Protein AF-A0A8S3UV30-F1 (afdb_monomer_lite)

InterPro domains:
  IPR005162 Retrotransposon-derived protein PEG10, N-terminal capsid-like domain [PF03732] (47-140)

Radius of gyration: 31.46 Å; chains: 1; bounding box: 68×62×102 Å

Sequence (295 aa):
MESLATCSKFHGYPQDNGNTFLTEFESFSTLHGLSEFNLTDKRMLAAFHLHLKGPALTWYNSLSDESKSDWKSVRILFKEKYVNFCGHGANALMHSEIFQNLSLSSGQSVEDFYCLIYEKGKLLAKPEHEMLSKFISGLPEQMSFFVRAGMPQDMQNALASAKMAEAYGYRKHDESVNAAGLFKNKFHDNRRTAAGQNTEVRDLQQQIQELSELVKTQKELKSDKSSPEAPTAASSEISEMKDQIQTLTSLLSSMNVQNKPQATNYRQNTPYRNYNYSANDRQVNNDRNNFPDCV

Structure (mmCIF, N/CA/C/O backbone):
data_AF-A0A8S3UV30-F1
#
_entry.id   AF-A0A8S3UV30-F1
#
loop_
_atom_site.group_PDB
_atom_site.id
_atom_site.type_symbol
_atom_site.label_atom_id
_atom_site.label_alt_id
_atom_site.label_comp_id
_atom_site.label_asym_id
_atom_site.label_entity_id
_atom_site.label_seq_id
_atom_site.pdbx_PDB_ins_code
_atom_site.Cartn_x
_atom_site.Cartn_y
_atom_site.Cartn_z
_atom_site.occupancy
_atom_site.B_iso_or_equiv
_atom_site.auth_seq_id
_atom_site.auth_comp_id
_atom_site.auth_asym_id
_atom_site.auth_atom_id
_atom_site.pdbx_PDB_model_num
ATOM 1 N N . MET A 1 1 ? 22.258 -30.256 -1.220 1.00 44.78 1 MET A N 1
ATOM 2 C CA . MET A 1 1 ? 21.399 -29.619 -2.237 1.00 44.78 1 MET A CA 1
ATOM 3 C C . MET A 1 1 ? 21.217 -28.184 -1.804 1.00 44.78 1 MET A C 1
ATOM 5 O O . MET A 1 1 ? 20.508 -27.944 -0.836 1.00 44.78 1 MET A O 1
ATOM 9 N N . GLU A 1 2 ? 21.942 -27.261 -2.422 1.00 50.72 2 GLU A N 1
ATOM 10 C CA . GLU A 1 2 ? 21.746 -25.836 -2.170 1.00 50.72 2 GLU A CA 1
ATOM 11 C C . GLU A 1 2 ? 20.416 -25.426 -2.805 1.00 50.72 2 GLU A C 1
ATOM 13 O O . GLU A 1 2 ? 20.170 -25.685 -3.983 1.00 50.72 2 GLU A O 1
ATOM 18 N N . SER A 1 3 ? 19.524 -24.857 -1.998 1.00 59.38 3 SER A N 1
ATOM 19 C CA . SER A 1 3 ? 18.306 -24.220 -2.487 1.00 59.38 3 SER A CA 1
ATOM 20 C C . SER A 1 3 ? 18.719 -23.018 -3.332 1.00 59.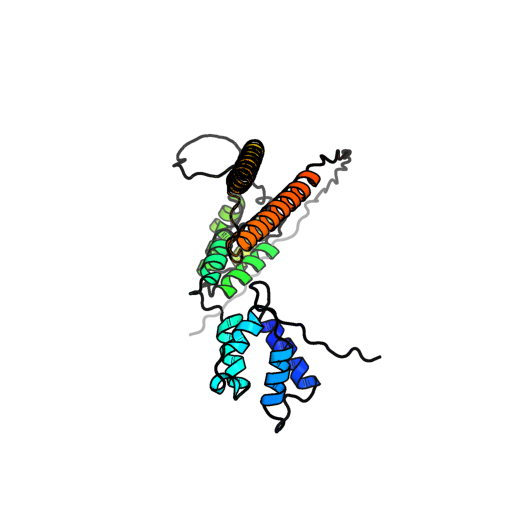38 3 SER A C 1
ATOM 22 O O . SER A 1 3 ? 19.083 -21.981 -2.781 1.00 59.38 3 SER A O 1
ATOM 24 N N . LEU A 1 4 ? 18.681 -23.156 -4.659 1.00 69.06 4 LEU A N 1
ATOM 25 C CA . LEU A 1 4 ? 18.851 -22.033 -5.579 1.00 69.06 4 LEU A CA 1
ATOM 26 C C . LEU A 1 4 ? 17.799 -20.973 -5.234 1.00 69.06 4 LEU A C 1
ATOM 28 O O . LEU A 1 4 ? 16.604 -21.261 -5.259 1.00 69.06 4 LEU A O 1
ATOM 32 N N . ALA A 1 5 ? 18.235 -19.767 -4.875 1.00 73.38 5 ALA A N 1
ATOM 33 C CA . ALA A 1 5 ? 17.317 -18.672 -4.598 1.00 73.38 5 ALA A CA 1
ATOM 34 C C . ALA A 1 5 ? 16.543 -18.332 -5.881 1.00 73.38 5 ALA A C 1
ATOM 36 O O . ALA A 1 5 ? 17.123 -17.904 -6.877 1.00 73.38 5 ALA A O 1
ATOM 37 N N . THR A 1 6 ? 15.231 -18.554 -5.881 1.00 85.06 6 THR A N 1
ATOM 38 C CA . THR A 1 6 ? 14.365 -18.258 -7.027 1.00 85.06 6 THR A CA 1
ATOM 39 C C . THR A 1 6 ? 13.687 -16.907 -6.843 1.00 85.06 6 THR A C 1
ATOM 41 O O . THR A 1 6 ? 13.053 -16.683 -5.814 1.00 85.06 6 THR A O 1
ATOM 44 N N . CYS A 1 7 ? 13.759 -16.033 -7.848 1.00 89.62 7 CYS A N 1
ATOM 45 C CA . CYS A 1 7 ? 12.965 -14.805 -7.886 1.00 89.62 7 CYS A CA 1
ATOM 46 C C . CYS A 1 7 ? 11.523 -15.115 -8.326 1.00 89.62 7 CYS A C 1
ATOM 48 O O . CYS A 1 7 ? 11.294 -15.869 -9.281 1.00 89.62 7 CYS A O 1
ATOM 50 N N . SER A 1 8 ? 10.548 -14.544 -7.619 1.00 93.44 8 SER A N 1
ATOM 51 C CA . SER A 1 8 ? 9.129 -14.687 -7.938 1.00 93.44 8 SER A CA 1
ATOM 52 C C . SER A 1 8 ? 8.787 -14.044 -9.295 1.00 93.44 8 SER A C 1
ATOM 54 O O . SER A 1 8 ? 9.480 -13.154 -9.787 1.00 93.44 8 SER A O 1
ATOM 56 N N . LYS A 1 9 ? 7.733 -14.535 -9.964 1.00 96.81 9 LYS A N 1
ATOM 57 C CA . LYS A 1 9 ? 7.245 -13.922 -11.213 1.00 96.81 9 LYS A CA 1
ATOM 58 C C . LYS A 1 9 ? 6.312 -12.760 -10.885 1.00 96.81 9 LYS A C 1
ATOM 60 O O . LYS A 1 9 ? 5.416 -12.920 -10.061 1.00 96.81 9 LYS A O 1
ATOM 65 N N . PHE A 1 10 ? 6.470 -11.642 -11.588 1.00 97.50 10 PHE A N 1
ATOM 66 C CA . PHE A 1 10 ? 5.633 -10.454 -11.429 1.00 97.50 10 PHE A CA 1
ATOM 67 C C . PHE A 1 10 ? 4.592 -10.368 -12.545 1.00 97.50 10 PHE A C 1
ATOM 69 O O . PHE A 1 10 ? 4.949 -10.366 -13.726 1.00 97.50 10 PHE A O 1
ATOM 76 N N . HIS A 1 11 ? 3.308 -10.301 -12.194 1.00 96.88 11 HIS A N 1
ATOM 77 C CA . HIS A 1 11 ? 2.217 -10.285 -13.171 1.00 96.88 11 HIS A CA 1
ATOM 78 C C . HIS A 1 11 ? 1.765 -8.860 -13.503 1.00 96.88 11 HIS A C 1
ATOM 80 O O . HIS A 1 11 ? 1.254 -8.617 -14.594 1.00 96.88 11 HIS A O 1
ATOM 86 N N . GLY A 1 12 ? 1.969 -7.907 -12.592 1.00 91.94 12 GLY A N 1
ATOM 87 C CA . GLY A 1 12 ? 1.496 -6.530 -12.732 1.00 91.94 12 GLY A CA 1
ATOM 88 C C . GLY A 1 12 ? 0.037 -6.352 -12.327 1.00 91.94 12 GLY A C 1
ATOM 89 O O . GLY A 1 12 ? -0.613 -5.420 -12.801 1.00 91.94 12 GLY A O 1
ATOM 90 N N . TYR A 1 13 ? -0.494 -7.246 -11.488 1.00 88.62 13 TYR A N 1
ATOM 91 C CA . TYR A 1 13 ? -1.825 -7.081 -10.908 1.00 88.62 13 TYR A CA 1
ATOM 92 C C . TYR A 1 13 ? -1.796 -6.163 -9.674 1.00 88.62 13 TYR A C 1
ATOM 94 O O . TYR A 1 13 ? -0.743 -6.014 -9.059 1.00 88.62 13 TYR A O 1
ATOM 102 N N . PRO A 1 14 ? -2.937 -5.574 -9.259 1.00 78.88 14 PRO A N 1
ATOM 103 C CA . PRO A 1 14 ? -2.989 -4.667 -8.105 1.00 78.88 14 PRO A CA 1
ATOM 104 C C . PRO A 1 14 ? -2.525 -5.277 -6.775 1.00 78.88 14 PRO A C 1
ATOM 106 O O . PRO A 1 14 ? -2.079 -4.550 -5.893 1.00 78.88 14 PRO A O 1
ATOM 109 N N . GLN A 1 15 ? -2.644 -6.596 -6.613 1.00 79.88 15 GLN A N 1
ATOM 110 C CA . GLN A 1 15 ? -2.151 -7.310 -5.435 1.00 79.88 15 GLN A CA 1
ATOM 111 C C . GLN A 1 15 ? -0.635 -7.557 -5.450 1.00 79.88 15 GLN A C 1
ATOM 113 O O . GLN A 1 15 ? -0.075 -7.903 -4.410 1.00 79.88 15 GLN A O 1
ATOM 118 N N . ASP A 1 16 ? 0.031 -7.406 -6.598 1.00 88.56 16 ASP A N 1
ATOM 119 C CA . ASP A 1 16 ? 1.473 -7.608 -6.690 1.00 88.56 16 ASP A CA 1
ATOM 120 C C . ASP A 1 16 ? 2.200 -6.396 -6.092 1.00 88.56 16 ASP A C 1
ATOM 122 O O . ASP A 1 16 ? 1.965 -5.249 -6.474 1.00 88.56 16 ASP A O 1
ATOM 126 N N . ASN A 1 17 ? 3.140 -6.638 -5.178 1.00 87.12 17 ASN A N 1
ATOM 127 C CA . ASN A 1 17 ? 3.953 -5.570 -4.607 1.00 87.12 17 ASN A CA 1
ATOM 128 C C . ASN A 1 17 ? 5.195 -5.321 -5.476 1.00 87.12 17 ASN A C 1
ATOM 130 O O . ASN A 1 17 ? 6.187 -6.049 -5.394 1.00 87.12 17 ASN A O 1
ATOM 134 N N . GLY A 1 18 ? 5.148 -4.267 -6.297 1.00 91.81 18 GLY A N 1
ATOM 135 C CA . GLY A 1 18 ? 6.253 -3.893 -7.183 1.00 91.81 18 GLY A CA 1
ATOM 136 C C . GLY A 1 18 ? 7.566 -3.590 -6.450 1.00 91.81 18 GLY A C 1
ATOM 137 O O . GLY A 1 18 ? 8.630 -3.895 -6.984 1.00 91.81 18 GLY A O 1
ATOM 138 N N . ASN A 1 19 ? 7.517 -3.046 -5.224 1.00 91.19 19 ASN A N 1
ATOM 139 C CA . ASN A 1 19 ? 8.724 -2.811 -4.419 1.00 91.19 19 ASN A CA 1
ATOM 140 C C . ASN A 1 19 ? 9.357 -4.130 -3.984 1.00 91.19 19 ASN A C 1
ATOM 142 O O . ASN A 1 19 ? 10.548 -4.330 -4.202 1.00 91.19 19 ASN A O 1
ATOM 146 N N . THR A 1 20 ? 8.556 -5.032 -3.409 1.00 91.12 20 THR A N 1
ATOM 147 C CA . THR A 1 20 ? 9.030 -6.346 -2.958 1.00 91.12 20 THR A CA 1
ATOM 148 C C . THR A 1 20 ? 9.647 -7.124 -4.112 1.00 91.12 20 THR A C 1
ATOM 150 O O . THR A 1 20 ? 10.781 -7.580 -3.997 1.00 91.12 20 THR A O 1
ATOM 153 N N . PHE A 1 21 ? 8.956 -7.190 -5.255 1.00 95.88 21 PHE A N 1
ATOM 154 C CA . PHE A 1 21 ? 9.483 -7.845 -6.449 1.00 95.88 21 PHE A CA 1
ATOM 155 C C . PHE A 1 21 ? 10.809 -7.232 -6.909 1.00 95.88 21 PHE A C 1
ATOM 157 O O . PHE A 1 21 ? 11.757 -7.964 -7.182 1.00 95.88 21 PHE A O 1
ATOM 164 N N . LEU A 1 22 ? 10.906 -5.901 -6.977 1.00 95.19 22 LEU A N 1
ATOM 165 C CA . LEU A 1 22 ? 12.131 -5.246 -7.427 1.00 95.19 22 LEU A CA 1
ATOM 166 C C . LEU A 1 22 ? 13.305 -5.532 -6.477 1.00 95.19 22 LEU A C 1
ATOM 168 O O . LEU A 1 22 ? 14.407 -5.803 -6.945 1.00 95.19 22 LEU A O 1
ATOM 172 N N . THR A 1 23 ? 13.074 -5.533 -5.161 1.00 93.69 23 THR A N 1
ATOM 173 C CA . THR A 1 23 ? 14.090 -5.887 -4.157 1.00 93.69 23 THR A CA 1
ATOM 174 C C . THR A 1 23 ? 14.526 -7.352 -4.260 1.00 93.69 23 THR A C 1
ATOM 176 O O . THR A 1 23 ? 15.726 -7.641 -4.219 1.00 93.69 23 THR A O 1
ATOM 179 N N . GLU A 1 24 ? 13.580 -8.280 -4.428 1.00 94.44 24 GLU A N 1
ATOM 180 C CA . GLU A 1 24 ? 13.874 -9.701 -4.658 1.00 94.44 24 GLU A CA 1
ATOM 181 C C . GLU A 1 24 ? 14.677 -9.900 -5.946 1.00 94.44 24 GLU A C 1
ATOM 183 O O . GLU A 1 24 ? 15.676 -10.619 -5.954 1.00 94.44 24 GLU A O 1
ATOM 188 N N . PHE A 1 25 ? 14.278 -9.228 -7.027 1.00 95.31 25 PHE A N 1
ATOM 189 C CA . PHE A 1 25 ? 14.949 -9.297 -8.320 1.00 95.31 25 PHE A CA 1
ATOM 190 C C . PHE A 1 25 ? 16.364 -8.705 -8.282 1.00 95.31 25 PHE A C 1
ATOM 192 O O . PHE A 1 25 ? 17.283 -9.272 -8.874 1.00 95.31 25 PHE A O 1
ATOM 199 N N . GLU A 1 26 ? 16.576 -7.592 -7.578 1.00 92.69 26 GLU A N 1
ATOM 200 C CA . GLU A 1 26 ? 17.901 -6.982 -7.396 1.00 92.69 26 GLU A CA 1
ATOM 201 C C . GLU A 1 26 ? 18.829 -7.894 -6.576 1.00 92.69 26 GLU A C 1
ATOM 203 O O . GLU A 1 26 ? 20.005 -8.060 -6.913 1.00 92.69 26 GLU A O 1
ATOM 208 N N . SER A 1 27 ? 18.286 -8.559 -5.554 1.00 91.81 27 SER A N 1
ATOM 209 C CA . SER A 1 27 ? 19.019 -9.545 -4.751 1.00 91.81 27 SER A CA 1
ATOM 210 C C . SER A 1 27 ? 19.371 -10.791 -5.572 1.00 91.81 27 SER A C 1
ATOM 212 O O . SER A 1 27 ? 20.520 -11.232 -5.564 1.00 91.81 27 SER A O 1
ATOM 214 N N . PHE A 1 28 ? 18.418 -11.306 -6.355 1.00 92.69 28 PHE A N 1
ATOM 215 C CA . PHE A 1 28 ? 18.635 -12.384 -7.323 1.00 92.69 28 PHE A CA 1
ATOM 216 C C . PHE A 1 28 ? 19.719 -12.012 -8.342 1.00 92.69 28 PHE A C 1
ATOM 218 O O . PHE A 1 28 ? 20.646 -12.781 -8.585 1.00 92.69 28 PHE A O 1
ATOM 225 N N . SER A 1 29 ? 19.647 -10.802 -8.896 1.00 90.69 29 SER A N 1
ATOM 226 C CA . SER A 1 29 ? 20.619 -10.302 -9.869 1.00 90.69 29 SER A CA 1
ATOM 227 C C . SER A 1 29 ? 22.022 -10.212 -9.276 1.00 90.69 29 SER A C 1
ATOM 229 O O . SER A 1 29 ? 22.988 -10.569 -9.942 1.00 90.69 29 SER A O 1
ATOM 231 N N . THR A 1 30 ? 22.131 -9.797 -8.014 1.00 89.69 30 THR A N 1
ATOM 232 C CA . THR A 1 30 ? 23.410 -9.739 -7.294 1.00 89.69 30 THR A CA 1
ATOM 233 C C . THR A 1 30 ? 23.977 -11.132 -7.044 1.00 89.69 30 THR A C 1
ATOM 235 O O . THR A 1 30 ? 25.144 -11.375 -7.334 1.00 89.69 30 THR A O 1
ATOM 238 N N . LEU A 1 31 ? 23.149 -12.076 -6.589 1.00 88.69 31 LEU A N 1
ATOM 239 C CA . LEU A 1 31 ? 23.569 -13.458 -6.341 1.00 88.69 31 LEU A CA 1
ATOM 240 C C . LEU A 1 31 ? 24.091 -14.152 -7.609 1.00 88.69 31 LEU A C 1
ATOM 242 O O . LEU A 1 31 ? 25.033 -14.935 -7.548 1.00 88.69 31 LEU A O 1
ATOM 246 N N . HIS A 1 32 ? 23.485 -13.856 -8.759 1.00 87.81 32 HIS A N 1
ATOM 247 C CA . HIS A 1 32 ? 23.865 -14.429 -10.049 1.00 87.81 32 HIS A CA 1
ATOM 248 C C . HIS A 1 32 ? 24.936 -13.620 -10.803 1.00 87.81 32 HIS A C 1
ATOM 250 O O . HIS A 1 32 ? 25.195 -13.911 -11.973 1.00 87.81 32 HIS A O 1
ATOM 256 N N . GLY A 1 33 ? 25.545 -12.608 -10.173 1.00 85.88 33 GLY A N 1
ATOM 257 C CA . GLY A 1 33 ? 26.593 -11.786 -10.790 1.00 85.88 33 GLY A CA 1
ATOM 258 C C . GLY A 1 33 ? 26.109 -10.963 -11.990 1.00 85.88 33 GLY A C 1
ATOM 259 O O . GLY A 1 33 ? 26.898 -10.596 -12.856 1.00 85.88 33 GLY A O 1
ATOM 260 N N . LEU A 1 34 ? 24.804 -10.682 -12.076 1.00 83.38 34 LEU A N 1
ATOM 261 C CA . LEU A 1 34 ? 24.223 -9.841 -13.128 1.00 83.38 34 LEU A CA 1
ATOM 262 C C . LEU A 1 34 ? 24.469 -8.346 -12.877 1.00 83.38 34 LEU A C 1
ATOM 264 O O . LEU A 1 34 ? 24.316 -7.555 -13.801 1.00 83.38 34 LEU A O 1
ATOM 268 N N . SER A 1 35 ? 24.816 -7.958 -11.645 1.00 70.88 35 SER A N 1
ATOM 269 C CA . SER A 1 35 ? 25.068 -6.567 -11.244 1.00 70.88 35 SER A CA 1
ATOM 270 C C . SER A 1 35 ? 26.551 -6.167 -11.247 1.00 70.88 35 SER A C 1
ATOM 272 O O . SER A 1 35 ? 26.868 -5.021 -10.925 1.00 70.88 35 SER A O 1
ATOM 274 N N . GLU A 1 36 ? 27.470 -7.075 -11.598 1.00 68.19 36 GLU A N 1
ATOM 275 C CA . GLU A 1 36 ? 28.908 -6.792 -11.557 1.00 68.19 36 GLU A CA 1
ATOM 276 C C . GLU A 1 36 ? 29.373 -5.862 -12.692 1.00 68.19 36 GLU A C 1
ATOM 278 O O . GLU A 1 36 ? 28.951 -5.962 -13.850 1.00 68.19 36 GLU A O 1
ATOM 283 N N . PHE A 1 37 ? 30.295 -4.958 -12.332 1.00 55.81 37 PHE A N 1
ATOM 284 C CA . PHE A 1 37 ? 30.965 -3.991 -13.204 1.00 55.81 37 PHE A CA 1
ATOM 285 C C . PHE A 1 37 ? 31.465 -4.665 -14.496 1.00 55.81 37 PHE A C 1
ATOM 287 O O . PHE A 1 37 ? 32.452 -5.395 -14.469 1.00 55.81 37 PHE A O 1
ATOM 294 N N . ASN A 1 38 ? 30.803 -4.354 -15.619 1.00 52.34 38 ASN A N 1
ATOM 295 C CA . ASN A 1 38 ? 31.073 -4.747 -17.019 1.00 52.34 38 ASN A CA 1
ATOM 296 C C . ASN A 1 38 ? 30.159 -5.808 -17.657 1.00 52.34 38 ASN A C 1
ATOM 298 O O . ASN A 1 38 ? 30.226 -5.970 -18.880 1.00 52.34 38 ASN A O 1
ATOM 302 N N . LEU A 1 39 ? 29.255 -6.477 -16.932 1.00 54.56 39 LEU A N 1
ATOM 303 C CA . LEU A 1 39 ? 28.338 -7.451 -17.549 1.00 54.56 39 LEU A CA 1
ATOM 304 C C . LEU A 1 39 ? 26.973 -6.849 -17.924 1.00 54.56 39 LEU A C 1
ATOM 306 O O . LEU A 1 39 ? 25.950 -7.114 -17.314 1.00 54.56 39 LEU A O 1
ATOM 310 N N . THR A 1 40 ? 27.014 -6.071 -19.008 1.00 67.12 40 THR A N 1
ATOM 311 C CA . THR A 1 40 ? 25.941 -5.719 -19.962 1.00 67.12 40 THR A CA 1
ATOM 312 C C . THR A 1 40 ? 24.510 -5.666 -19.404 1.00 67.12 40 THR A C 1
ATOM 314 O O . THR A 1 40 ? 23.865 -6.706 -19.255 1.00 67.12 40 THR A O 1
ATOM 317 N N . ASP A 1 41 ? 23.944 -4.457 -19.299 1.00 79.88 41 ASP A N 1
ATOM 318 C CA . ASP A 1 41 ? 22.524 -4.192 -18.983 1.00 79.88 41 ASP A CA 1
ATOM 319 C C . ASP A 1 41 ? 21.552 -5.128 -19.717 1.00 79.88 41 ASP A C 1
ATOM 321 O O . ASP A 1 41 ? 20.528 -5.533 -19.177 1.00 79.88 41 ASP A O 1
ATOM 325 N N . LYS A 1 42 ? 21.917 -5.570 -20.925 1.00 87.38 42 LYS A N 1
ATOM 326 C CA . LYS A 1 42 ? 21.192 -6.568 -21.721 1.00 87.38 42 LYS A CA 1
ATOM 327 C C . LYS A 1 42 ? 20.887 -7.874 -20.976 1.00 87.38 42 LYS A C 1
ATOM 329 O O . LYS A 1 42 ? 19.794 -8.407 -21.149 1.00 87.38 42 LYS A O 1
ATOM 334 N N . ARG A 1 43 ? 21.808 -8.414 -20.166 1.00 90.19 43 ARG A N 1
ATOM 335 C CA . ARG A 1 43 ? 21.564 -9.647 -19.388 1.00 90.19 43 ARG A CA 1
ATOM 336 C C . ARG A 1 43 ? 20.568 -9.397 -18.266 1.00 90.19 43 ARG A C 1
ATOM 338 O O . ARG A 1 43 ? 19.671 -10.212 -18.071 1.00 90.19 43 ARG A O 1
ATOM 345 N N . MET A 1 44 ? 20.697 -8.264 -17.579 1.00 91.44 44 MET A N 1
ATOM 346 C CA . MET A 1 44 ? 19.766 -7.862 -16.529 1.00 91.44 44 MET A CA 1
ATOM 347 C C . MET A 1 44 ? 18.367 -7.608 -17.098 1.00 91.44 44 MET A C 1
ATOM 349 O O . MET A 1 44 ? 17.388 -8.114 -16.562 1.00 91.44 44 MET A O 1
ATOM 353 N N . LEU A 1 45 ? 18.276 -6.925 -18.238 1.00 93.75 45 LEU A N 1
ATOM 354 C CA . LEU A 1 45 ? 17.034 -6.692 -18.975 1.00 93.75 45 LEU A CA 1
ATOM 355 C C . LEU A 1 45 ? 16.390 -7.996 -19.456 1.00 93.75 45 LEU A C 1
ATOM 357 O O . LEU A 1 45 ? 15.188 -8.179 -19.286 1.00 93.75 45 LEU A O 1
ATOM 361 N N . ALA A 1 46 ? 17.175 -8.928 -20.004 1.00 94.00 46 ALA A N 1
ATOM 362 C CA . ALA A 1 46 ? 16.675 -10.239 -20.412 1.00 94.00 46 ALA A CA 1
ATOM 363 C C . ALA A 1 46 ? 16.180 -11.055 -19.209 1.00 94.00 46 ALA A C 1
ATOM 365 O O . ALA A 1 46 ? 15.094 -11.631 -19.257 1.00 94.00 46 ALA A O 1
ATOM 366 N N . ALA A 1 47 ? 16.936 -11.069 -18.108 1.00 94.38 47 ALA A N 1
ATOM 367 C CA . ALA A 1 47 ? 16.519 -11.718 -16.871 1.00 94.38 47 ALA A CA 1
ATOM 368 C C . ALA A 1 47 ? 15.235 -11.085 -16.321 1.00 94.38 47 ALA A C 1
ATOM 370 O O . ALA A 1 47 ? 14.315 -11.810 -15.951 1.00 94.38 47 ALA A O 1
ATOM 371 N N . PHE A 1 48 ? 15.141 -9.756 -16.321 1.00 96.12 48 PHE A N 1
ATOM 372 C CA . PHE A 1 48 ? 13.954 -9.029 -15.888 1.00 96.12 48 PHE A CA 1
ATOM 373 C C . PHE A 1 48 ? 12.742 -9.405 -16.736 1.00 96.12 48 PHE A C 1
ATOM 375 O O . PHE A 1 48 ? 11.733 -9.842 -16.193 1.00 96.12 48 PHE A O 1
ATOM 382 N N . HIS A 1 49 ? 12.879 -9.353 -18.063 1.00 96.81 49 HIS A N 1
ATOM 383 C CA . HIS A 1 49 ? 11.849 -9.756 -19.017 1.00 96.81 49 HIS A CA 1
ATOM 384 C C . HIS A 1 49 ? 11.346 -11.185 -18.753 1.00 96.81 49 HIS A C 1
ATOM 386 O O . HIS A 1 49 ? 10.139 -11.408 -18.691 1.00 96.81 49 HIS A O 1
ATOM 392 N N . LEU A 1 50 ? 12.249 -12.139 -18.495 1.00 96.81 50 LEU A N 1
ATOM 393 C CA . LEU A 1 50 ? 11.884 -13.518 -18.155 1.00 96.81 50 LEU A CA 1
ATOM 394 C C . LEU A 1 50 ? 11.102 -13.637 -16.840 1.00 96.81 50 LEU A C 1
ATOM 396 O O . LEU A 1 50 ? 10.414 -14.641 -16.636 1.00 96.81 50 LEU A O 1
ATOM 400 N N . HIS A 1 51 ? 11.224 -12.676 -15.922 1.00 97.38 51 HIS A N 1
ATOM 401 C CA . HIS A 1 51 ? 10.508 -12.659 -14.643 1.00 97.38 51 HIS A CA 1
ATOM 402 C C . HIS A 1 51 ? 9.162 -11.933 -14.697 1.00 97.38 51 HIS A C 1
ATOM 404 O O . HIS A 1 51 ? 8.385 -12.046 -13.748 1.00 97.38 51 HIS A O 1
ATOM 410 N N . LEU A 1 52 ? 8.832 -11.287 -15.815 1.00 98.00 52 LEU A N 1
ATOM 411 C CA . LEU A 1 52 ? 7.519 -10.691 -16.032 1.00 98.00 52 LEU A CA 1
ATOM 412 C C . LEU A 1 52 ? 6.530 -11.704 -16.623 1.00 98.00 52 LEU A C 1
ATOM 414 O O . LEU A 1 52 ? 6.881 -12.572 -17.425 1.00 98.00 52 LEU A O 1
ATOM 418 N N . LYS A 1 53 ? 5.260 -11.566 -16.248 1.00 98.12 53 LYS A N 1
ATOM 419 C CA . LYS A 1 53 ? 4.114 -12.292 -16.808 1.00 98.12 53 LYS A CA 1
ATOM 420 C C . LYS A 1 53 ? 2.919 -11.351 -16.970 1.00 98.12 53 LYS A C 1
ATOM 422 O O . LYS A 1 53 ? 2.938 -10.226 -16.484 1.00 98.12 53 LYS A O 1
ATOM 427 N N . GLY A 1 54 ? 1.881 -11.814 -17.666 1.00 96.75 54 GLY A N 1
ATOM 428 C CA . GLY A 1 54 ? 0.579 -11.142 -17.711 1.00 96.75 54 GLY A CA 1
ATOM 429 C C . GLY A 1 54 ? 0.635 -9.672 -18.175 1.00 96.75 54 GLY A C 1
ATOM 430 O O . GLY A 1 54 ? 1.345 -9.358 -19.141 1.00 96.75 54 GLY A O 1
ATOM 431 N N . PRO A 1 55 ? -0.114 -8.766 -17.516 1.00 96.06 55 PRO A N 1
ATOM 432 C CA . PRO A 1 55 ? -0.090 -7.331 -17.805 1.00 96.06 55 PRO A CA 1
ATOM 433 C C . PRO A 1 55 ? 1.304 -6.692 -17.763 1.00 96.06 55 PRO A C 1
ATOM 435 O O . PRO A 1 55 ? 1.615 -5.872 -18.627 1.00 96.06 55 PRO A O 1
ATOM 438 N N . ALA A 1 56 ? 2.165 -7.087 -16.820 1.00 97.25 56 ALA A N 1
ATOM 439 C CA . ALA A 1 56 ? 3.519 -6.548 -16.707 1.00 97.25 56 ALA A CA 1
ATOM 440 C C . ALA A 1 56 ? 4.379 -6.890 -17.923 1.00 97.25 56 ALA A C 1
ATOM 442 O O . ALA A 1 56 ? 5.073 -6.024 -18.452 1.00 97.25 56 ALA A O 1
ATOM 443 N N . LEU A 1 57 ? 4.293 -8.128 -18.409 1.00 97.88 57 LEU A N 1
ATOM 444 C CA . LEU A 1 57 ? 4.989 -8.543 -19.626 1.00 97.88 57 LEU A CA 1
ATOM 445 C C . LEU A 1 57 ? 4.477 -7.777 -20.855 1.00 97.88 57 LEU A C 1
ATOM 447 O O . LEU A 1 57 ? 5.267 -7.303 -21.668 1.00 97.88 57 LEU A O 1
ATOM 451 N N . THR A 1 58 ? 3.157 -7.611 -20.959 1.00 97.75 58 THR A N 1
ATOM 452 C CA . THR A 1 58 ? 2.524 -6.852 -22.052 1.00 97.75 58 THR A CA 1
ATOM 453 C C . THR A 1 58 ? 2.989 -5.395 -22.052 1.00 97.75 58 THR A C 1
ATOM 455 O O . THR A 1 58 ? 3.388 -4.868 -23.089 1.00 97.75 58 THR A O 1
ATOM 458 N N . TRP A 1 59 ? 3.011 -4.763 -20.877 1.00 96.94 59 TRP A N 1
ATOM 459 C CA . TRP A 1 59 ? 3.544 -3.416 -20.692 1.00 96.94 59 TRP A CA 1
ATOM 460 C C . TRP A 1 59 ? 5.013 -3.325 -21.104 1.00 96.94 59 TRP A C 1
ATOM 462 O O . TRP A 1 59 ? 5.363 -2.446 -21.887 1.00 96.94 59 TRP A O 1
ATOM 472 N N . TYR A 1 60 ? 5.860 -4.240 -20.633 1.00 97.88 60 TYR A N 1
ATOM 473 C CA . TYR A 1 60 ? 7.279 -4.226 -20.978 1.00 97.88 60 TYR A CA 1
ATOM 474 C C . TYR A 1 60 ? 7.474 -4.332 -22.492 1.00 97.88 60 TYR A C 1
ATOM 476 O O . TYR A 1 60 ? 8.230 -3.560 -23.074 1.00 97.88 60 TYR A O 1
ATOM 484 N N . ASN A 1 61 ? 6.727 -5.216 -23.156 1.00 97.62 61 ASN A N 1
ATOM 485 C CA . ASN A 1 61 ? 6.784 -5.369 -24.607 1.00 97.62 61 ASN A CA 1
ATOM 486 C C . ASN A 1 61 ? 6.332 -4.112 -25.360 1.00 97.62 61 ASN A C 1
ATOM 488 O O . ASN A 1 61 ? 6.904 -3.827 -26.407 1.00 97.62 61 ASN A O 1
ATOM 492 N N . SER A 1 62 ? 5.400 -3.332 -24.802 1.00 97.38 62 SER A N 1
ATOM 493 C CA . SER A 1 62 ? 4.944 -2.060 -25.382 1.00 97.38 62 SER A CA 1
ATOM 494 C C . SER A 1 62 ? 5.942 -0.899 -25.268 1.00 97.38 62 SER A C 1
ATOM 496 O O . SER A 1 62 ? 5.757 0.116 -25.936 1.00 97.38 62 SER A O 1
ATOM 498 N N . LEU A 1 63 ? 6.989 -1.020 -24.440 1.00 96.50 63 LEU A N 1
ATOM 499 C CA . LEU A 1 63 ? 8.035 0.003 -24.344 1.00 96.50 63 LEU A CA 1
ATOM 500 C C . LEU A 1 63 ? 8.869 0.049 -25.633 1.00 96.50 63 LEU A C 1
ATOM 502 O O . LEU A 1 63 ? 9.142 -0.993 -26.235 1.00 96.50 63 LEU A O 1
ATOM 506 N N . SER A 1 64 ? 9.317 1.247 -26.013 1.00 96.25 64 SER A N 1
ATOM 507 C CA . SER A 1 64 ? 10.202 1.437 -27.165 1.00 96.25 64 SER A CA 1
ATOM 508 C C . SER A 1 64 ? 11.597 0.847 -26.916 1.00 96.25 64 SER A C 1
ATOM 510 O O . SER A 1 64 ? 12.014 0.677 -25.764 1.00 96.25 64 SER A O 1
ATOM 512 N N . ASP A 1 65 ? 12.338 0.543 -27.981 1.00 93.19 65 ASP A N 1
ATOM 513 C CA . ASP A 1 65 ? 13.677 -0.047 -27.861 1.00 93.19 65 ASP A CA 1
ATOM 514 C C . ASP A 1 65 ? 14.678 0.917 -27.210 1.00 93.19 65 ASP A C 1
ATOM 516 O O . ASP A 1 65 ? 15.550 0.487 -26.452 1.00 93.19 65 ASP A O 1
ATOM 520 N N . GLU A 1 66 ? 14.504 2.229 -27.400 1.00 92.44 66 GLU A N 1
ATOM 521 C CA . GLU A 1 66 ? 15.303 3.255 -26.720 1.00 92.44 66 GLU A CA 1
ATOM 522 C C . GLU A 1 66 ? 15.096 3.188 -25.204 1.00 92.44 66 GLU A C 1
ATOM 524 O O . GLU A 1 66 ? 16.053 3.279 -24.435 1.00 92.44 66 GLU A O 1
ATOM 529 N N . SER A 1 67 ? 13.855 2.946 -24.772 1.00 90.81 67 SER A N 1
ATOM 530 C CA . SER A 1 67 ? 13.491 2.821 -23.357 1.00 90.81 67 SER A CA 1
ATOM 531 C C . SER A 1 67 ? 14.029 1.532 -22.721 1.00 90.81 67 SER A C 1
ATOM 533 O O . SER A 1 67 ? 14.221 1.477 -21.506 1.00 90.81 67 SER A O 1
ATOM 535 N N . LYS A 1 68 ? 14.291 0.500 -23.535 1.00 93.62 68 LYS A N 1
ATOM 536 C CA . LYS A 1 68 ? 14.864 -0.797 -23.131 1.00 93.62 68 LYS A CA 1
ATOM 537 C C . LYS A 1 68 ? 16.383 -0.866 -23.305 1.00 93.62 68 LYS A C 1
ATOM 539 O O . LYS A 1 68 ? 16.951 -1.947 -23.190 1.00 93.62 68 LYS A O 1
ATOM 544 N N . SER A 1 69 ? 17.049 0.245 -23.610 1.00 89.69 69 SER A N 1
ATOM 545 C CA . SER A 1 69 ? 18.496 0.248 -23.861 1.00 89.69 69 SER A CA 1
ATOM 546 C C . SER A 1 69 ? 19.334 0.038 -22.595 1.00 89.69 69 SER A C 1
ATOM 548 O O . SER A 1 69 ? 20.419 -0.539 -22.667 1.00 89.69 69 SER A O 1
ATOM 550 N N . ASP A 1 70 ? 18.809 0.458 -21.444 1.00 90.88 70 ASP A N 1
ATOM 551 C CA . ASP A 1 70 ? 19.507 0.497 -20.163 1.00 90.88 70 ASP A CA 1
ATOM 552 C C . ASP A 1 70 ? 18.580 0.050 -19.019 1.00 90.88 70 ASP A C 1
ATOM 554 O O . ASP A 1 70 ? 17.386 0.378 -18.972 1.00 90.88 70 ASP A O 1
ATOM 558 N N . TRP A 1 71 ? 19.140 -0.704 -18.072 1.00 92.62 71 TRP A N 1
ATOM 559 C CA . TRP A 1 71 ? 18.404 -1.200 -16.915 1.00 92.62 71 TRP A CA 1
ATOM 560 C C . TRP A 1 71 ? 17.897 -0.063 -16.028 1.00 92.62 71 TRP A C 1
ATOM 562 O O . TRP A 1 71 ? 16.764 -0.119 -15.540 1.00 92.62 71 TRP A O 1
ATOM 572 N N . LYS A 1 72 ? 18.696 0.989 -15.822 1.00 92.12 72 LYS A N 1
ATOM 573 C CA . LYS A 1 72 ? 18.300 2.111 -14.963 1.00 92.12 72 LYS A CA 1
ATOM 574 C C . LYS A 1 72 ? 17.050 2.804 -15.514 1.00 92.12 72 LYS A C 1
ATOM 576 O O . LYS A 1 72 ? 16.154 3.128 -14.734 1.00 92.12 72 LYS A O 1
ATOM 581 N N . SER A 1 73 ? 16.955 2.954 -16.830 1.00 93.62 73 SER A N 1
ATOM 582 C CA . SER A 1 73 ? 15.782 3.502 -17.521 1.00 93.62 73 SER A CA 1
ATOM 583 C C . SER A 1 73 ? 14.537 2.624 -17.336 1.00 93.62 73 SER A C 1
ATOM 585 O O . SER A 1 73 ? 13.504 3.108 -16.867 1.00 93.62 73 SER A O 1
ATOM 587 N N . VAL A 1 74 ? 14.646 1.311 -17.577 1.00 95.31 74 VAL A N 1
ATOM 588 C CA . VAL A 1 74 ? 13.540 0.358 -17.347 1.00 95.31 74 VAL A CA 1
ATOM 589 C C . VAL A 1 74 ? 13.103 0.335 -15.885 1.00 95.31 74 VAL A C 1
ATOM 591 O O . VAL A 1 74 ? 11.907 0.304 -15.603 1.00 95.31 74 VAL A O 1
ATOM 594 N N . ARG A 1 75 ? 14.046 0.393 -14.942 1.00 94.94 75 ARG A N 1
ATOM 595 C CA . ARG A 1 75 ? 13.758 0.438 -13.504 1.00 94.94 75 ARG A CA 1
ATOM 596 C C . ARG A 1 75 ? 12.954 1.679 -13.125 1.00 94.94 75 ARG A C 1
ATOM 598 O O . ARG A 1 75 ? 12.041 1.572 -12.309 1.00 94.94 75 ARG A O 1
ATOM 605 N N . ILE A 1 76 ? 13.278 2.843 -13.692 1.00 93.38 76 ILE A N 1
ATOM 606 C CA . ILE A 1 76 ? 12.523 4.085 -13.464 1.00 93.38 76 ILE A CA 1
ATOM 607 C C . ILE A 1 76 ? 11.097 3.935 -13.993 1.00 93.38 76 ILE A C 1
ATOM 609 O O . ILE A 1 76 ? 10.158 4.163 -13.236 1.00 93.38 76 ILE A O 1
ATOM 613 N N . LEU A 1 77 ? 10.933 3.468 -15.233 1.00 94.38 77 LEU A N 1
ATOM 614 C CA . LEU A 1 77 ? 9.618 3.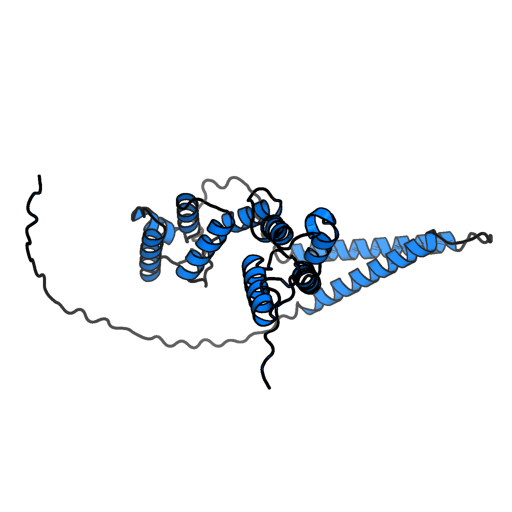258 -15.847 1.00 94.38 77 LEU A CA 1
ATOM 615 C C . LEU A 1 77 ? 8.789 2.209 -15.097 1.00 94.38 77 LEU A C 1
ATOM 617 O O . LEU A 1 77 ? 7.586 2.376 -14.909 1.00 94.38 77 LEU A O 1
ATOM 621 N N . PHE A 1 78 ? 9.427 1.134 -14.629 1.00 95.06 78 PHE A N 1
ATOM 622 C CA . PHE A 1 78 ? 8.776 0.122 -13.803 1.00 95.06 78 PHE A CA 1
ATOM 623 C C . PHE A 1 78 ? 8.292 0.723 -12.490 1.00 95.06 78 PHE A C 1
ATOM 625 O O . PHE A 1 78 ? 7.150 0.492 -12.093 1.00 95.06 78 PHE A O 1
ATOM 632 N N . LYS A 1 79 ? 9.140 1.523 -11.830 1.00 93.38 79 LYS A N 1
ATOM 633 C CA . LYS A 1 79 ? 8.745 2.209 -10.606 1.00 93.38 79 LYS A CA 1
ATOM 634 C C . LYS A 1 79 ? 7.590 3.158 -10.874 1.00 93.38 79 LYS A C 1
ATOM 636 O O . LYS A 1 79 ? 6.596 3.079 -10.176 1.00 93.38 79 LYS A O 1
ATOM 641 N N . GLU A 1 80 ? 7.667 3.989 -11.901 1.00 90.00 80 GLU A N 1
ATOM 642 C CA . GLU A 1 80 ? 6.579 4.891 -12.279 1.00 90.00 80 GLU A CA 1
ATOM 643 C C . GLU A 1 80 ? 5.261 4.147 -12.536 1.00 90.00 80 GLU A C 1
ATOM 645 O O . GLU A 1 80 ? 4.203 4.591 -12.099 1.00 90.00 80 GLU A O 1
ATOM 650 N N . LYS A 1 81 ? 5.321 2.982 -13.189 1.00 89.81 81 LYS A N 1
ATOM 651 C CA . LYS A 1 81 ? 4.129 2.215 -13.553 1.00 89.81 81 LYS A CA 1
ATOM 652 C C . LYS A 1 81 ? 3.530 1.398 -12.404 1.00 89.81 81 LYS A C 1
ATOM 654 O O . LYS A 1 81 ? 2.305 1.325 -12.308 1.00 89.81 81 LYS A O 1
ATOM 659 N N . TYR A 1 82 ? 4.364 0.745 -11.592 1.00 90.06 82 TYR A N 1
ATOM 660 C CA . TYR A 1 82 ? 3.939 -0.302 -10.646 1.00 90.06 82 TYR A CA 1
ATOM 661 C C . TYR A 1 82 ? 4.292 -0.032 -9.181 1.00 90.06 82 TYR A C 1
ATOM 663 O O . TYR A 1 82 ? 3.839 -0.769 -8.309 1.00 90.06 82 TYR A O 1
ATOM 671 N N . VAL A 1 8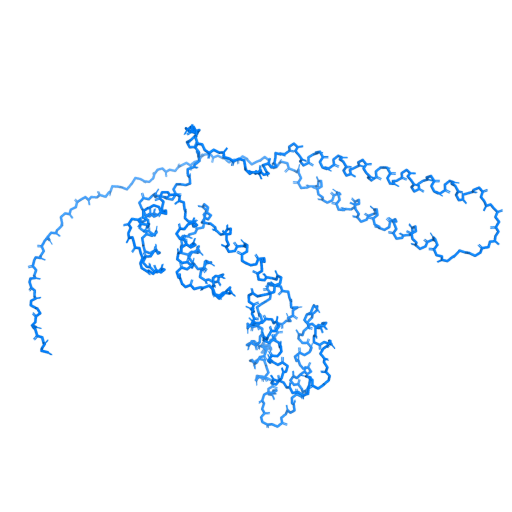3 ? 5.103 0.985 -8.887 1.00 86.38 83 VAL A N 1
ATOM 672 C CA . VAL A 1 83 ? 5.568 1.282 -7.519 1.00 86.38 83 VAL A CA 1
ATOM 673 C C . VAL A 1 83 ? 5.071 2.639 -7.051 1.00 86.38 83 VAL A C 1
ATOM 675 O O . VAL A 1 83 ? 4.457 2.758 -5.993 1.00 86.38 83 VAL A O 1
ATOM 678 N N . ASN A 1 84 ? 5.341 3.666 -7.848 1.00 79.88 84 ASN A N 1
ATOM 679 C CA . ASN A 1 84 ? 4.902 5.025 -7.646 1.00 79.88 84 ASN A CA 1
ATOM 680 C C . ASN A 1 84 ? 3.437 5.063 -8.030 1.00 79.88 84 ASN A C 1
ATOM 682 O O . ASN A 1 84 ? 3.049 5.411 -9.142 1.00 79.88 84 ASN A O 1
ATOM 686 N N . PHE A 1 85 ? 2.616 4.666 -7.074 1.00 65.31 85 PHE A N 1
ATOM 687 C CA . PHE A 1 85 ? 1.195 4.876 -7.125 1.00 65.31 85 PHE A CA 1
ATOM 688 C C . PHE A 1 85 ? 0.938 6.386 -7.036 1.00 65.31 85 PHE A C 1
ATOM 690 O O . PHE A 1 85 ? 0.627 6.934 -5.982 1.00 65.31 85 PHE A O 1
ATOM 697 N N . CYS A 1 86 ? 1.139 7.107 -8.139 1.00 55.84 86 CYS A N 1
ATOM 698 C CA . CYS A 1 86 ? 0.675 8.476 -8.243 1.00 55.84 86 CYS A CA 1
ATOM 699 C C . CYS A 1 86 ? -0.846 8.404 -8.123 1.00 55.84 86 CYS A C 1
ATOM 701 O O . CYS A 1 86 ? -1.500 7.787 -8.964 1.00 55.84 86 CYS A O 1
ATOM 703 N N . GLY A 1 87 ? -1.392 9.015 -7.067 1.00 54.94 87 GLY A N 1
ATOM 704 C CA . GLY A 1 87 ? -2.808 8.997 -6.675 1.00 54.94 87 GLY A CA 1
ATOM 705 C C . GLY A 1 87 ? -3.812 9.558 -7.698 1.00 54.94 87 GLY A C 1
ATOM 706 O O . GLY A 1 87 ? -4.905 9.957 -7.324 1.00 54.94 87 GLY A O 1
ATOM 707 N N . HIS A 1 88 ? -3.452 9.597 -8.978 1.00 56.41 88 HIS A N 1
ATOM 708 C CA . HIS A 1 88 ? -4.184 10.189 -10.090 1.00 56.41 88 HIS A CA 1
ATOM 709 C C . HIS A 1 88 ? -4.626 9.145 -11.138 1.00 56.41 88 HIS A C 1
ATOM 711 O O . HIS A 1 88 ? -5.177 9.510 -12.172 1.00 56.41 88 HIS A O 1
ATOM 717 N N . GLY A 1 89 ? -4.391 7.846 -10.904 1.00 64.31 89 GLY A N 1
ATOM 718 C CA . GLY A 1 89 ? -4.852 6.762 -11.784 1.00 64.31 89 GLY A CA 1
ATOM 719 C C . GLY A 1 89 ? -6.213 6.175 -11.388 1.00 64.31 89 GLY A C 1
ATOM 720 O O . GLY A 1 89 ? -6.668 6.344 -10.260 1.00 64.31 89 GLY A O 1
ATOM 721 N N . ALA A 1 90 ? -6.837 5.395 -12.279 1.00 63.91 90 ALA A N 1
ATOM 722 C CA . ALA A 1 90 ? -8.094 4.684 -11.993 1.00 63.91 90 ALA A CA 1
ATOM 723 C C . ALA A 1 90 ? -8.004 3.783 -10.742 1.00 63.91 90 ALA A C 1
ATOM 725 O O . ALA A 1 90 ? -8.935 3.730 -9.941 1.00 63.91 90 ALA A O 1
ATOM 726 N N . ASN A 1 91 ? -6.845 3.155 -10.510 1.00 68.44 91 ASN A N 1
ATOM 727 C CA . ASN A 1 91 ? -6.606 2.392 -9.285 1.00 68.44 91 ASN A CA 1
ATOM 728 C C . ASN A 1 91 ? -6.642 3.291 -8.041 1.00 68.44 91 ASN A C 1
ATOM 730 O O . ASN A 1 91 ? -7.103 2.858 -6.990 1.00 68.44 91 ASN A O 1
ATOM 734 N N . ALA A 1 92 ? -6.179 4.541 -8.128 1.00 76.31 92 ALA A N 1
ATOM 735 C CA . ALA A 1 92 ? -6.164 5.447 -6.985 1.00 76.31 92 ALA A CA 1
ATOM 736 C C . ALA A 1 92 ? -7.563 5.818 -6.515 1.00 76.31 92 ALA A C 1
ATOM 738 O O . ALA A 1 92 ? -7.785 5.906 -5.311 1.00 76.31 92 ALA A O 1
ATOM 739 N N . LEU A 1 93 ? -8.515 5.935 -7.441 1.00 81.94 93 LEU A N 1
ATOM 740 C CA . LEU A 1 93 ? -9.923 6.119 -7.102 1.00 81.94 93 LEU A CA 1
ATOM 741 C C . LEU A 1 93 ? -10.465 4.913 -6.331 1.00 81.94 93 LEU A C 1
ATOM 743 O O . LEU A 1 93 ? -11.027 5.095 -5.255 1.00 81.94 93 LEU A O 1
ATOM 747 N N . MET A 1 94 ? -10.206 3.693 -6.813 1.00 84.44 94 MET A N 1
ATOM 748 C CA . MET A 1 94 ? -10.622 2.465 -6.125 1.00 84.44 94 MET A CA 1
ATOM 749 C C . MET A 1 94 ? -10.003 2.360 -4.724 1.00 84.44 94 MET A C 1
ATOM 751 O O . MET A 1 94 ? -10.699 2.105 -3.746 1.00 84.44 94 MET A O 1
ATOM 755 N N . HIS A 1 95 ? -8.693 2.584 -4.598 1.00 85.62 95 HIS A N 1
ATOM 756 C CA . HIS A 1 95 ? -8.017 2.545 -3.302 1.00 85.62 95 HIS A CA 1
ATOM 757 C C . HIS A 1 95 ? -8.493 3.662 -2.368 1.00 85.62 95 HIS A C 1
ATOM 759 O O . HIS A 1 95 ? -8.630 3.423 -1.169 1.00 85.62 95 HIS A O 1
ATOM 765 N N . SER A 1 96 ? -8.781 4.851 -2.903 1.00 90.44 96 SER A N 1
ATOM 766 C CA . SER A 1 96 ? -9.365 5.958 -2.147 1.00 90.44 96 SER A CA 1
ATOM 767 C C . SER A 1 96 ? -10.747 5.584 -1.624 1.00 90.44 96 SER A C 1
ATOM 769 O O . SER A 1 96 ? -11.019 5.794 -0.448 1.00 90.44 96 SER A O 1
ATOM 771 N N . GLU A 1 97 ? -11.601 4.977 -2.445 1.00 91.56 97 GLU A N 1
ATOM 772 C CA . GLU A 1 97 ? -12.921 4.506 -2.023 1.00 91.56 97 GLU A CA 1
ATOM 773 C C . GLU A 1 97 ? -12.823 3.422 -0.944 1.00 91.56 97 GLU A C 1
ATOM 775 O O . GLU A 1 97 ? -13.479 3.523 0.093 1.00 91.56 97 GLU A O 1
ATOM 780 N N . ILE A 1 98 ? -11.933 2.438 -1.124 1.00 91.94 98 ILE A N 1
ATOM 781 C CA . ILE A 1 98 ? -11.652 1.423 -0.099 1.00 91.94 98 ILE A CA 1
ATOM 782 C C . ILE A 1 98 ? -11.241 2.102 1.206 1.00 91.94 98 ILE A C 1
ATOM 784 O O . ILE A 1 98 ? -11.809 1.787 2.247 1.00 91.94 98 ILE A O 1
ATOM 788 N N . PHE A 1 99 ? -10.305 3.055 1.154 1.00 95.69 99 PHE A N 1
ATOM 789 C CA . PHE A 1 99 ? -9.846 3.798 2.327 1.00 95.69 99 PHE A CA 1
ATOM 790 C C . PHE A 1 99 ? -10.983 4.568 3.007 1.00 95.69 99 PHE A C 1
ATOM 792 O O . PHE A 1 99 ? -11.098 4.519 4.230 1.00 95.69 99 PHE A O 1
ATOM 799 N N . GLN A 1 100 ? -11.860 5.225 2.242 1.00 96.00 100 GLN A N 1
ATOM 800 C CA . GLN A 1 100 ? -13.021 5.936 2.788 1.00 96.00 100 GLN A CA 1
ATOM 801 C C . GLN A 1 100 ? -14.041 4.997 3.437 1.00 96.00 100 GLN A C 1
ATOM 803 O O . GLN A 1 100 ? -14.683 5.389 4.410 1.00 96.00 100 GLN A O 1
ATOM 808 N N . ASN A 1 101 ? -14.135 3.751 2.980 1.00 96.50 101 ASN A N 1
ATOM 809 C CA . ASN A 1 101 ? -15.060 2.754 3.517 1.00 96.50 101 ASN A CA 1
ATOM 810 C C . ASN A 1 101 ? -14.467 1.903 4.655 1.00 96.50 101 ASN A C 1
ATOM 812 O O . ASN A 1 101 ? -15.171 1.069 5.226 1.00 96.50 101 ASN A O 1
ATOM 816 N N . LEU A 1 102 ? -13.200 2.117 5.035 1.00 97.12 102 LEU A N 1
ATOM 817 C CA . LEU A 1 102 ? -12.592 1.404 6.160 1.00 97.12 102 LEU A CA 1
ATOM 818 C C . LEU A 1 102 ? -13.314 1.722 7.475 1.00 97.12 102 LEU A C 1
ATOM 820 O O . LEU A 1 102 ? -13.519 2.886 7.832 1.00 97.12 102 LEU A O 1
ATOM 824 N N . SER A 1 103 ? -13.661 0.670 8.207 1.00 97.69 103 SER A N 1
ATOM 825 C CA . SER A 1 103 ? -14.206 0.715 9.563 1.00 97.69 103 SER A CA 1
ATOM 826 C C . SER A 1 103 ? -13.724 -0.505 10.348 1.00 97.69 103 SER A C 1
ATOM 828 O O . SER A 1 103 ? -13.393 -1.539 9.758 1.00 97.69 103 SER A O 1
ATOM 830 N N . LEU A 1 104 ? -13.640 -0.371 11.671 1.00 97.12 104 LEU A N 1
ATOM 831 C CA . LEU A 1 104 ? -13.221 -1.444 12.564 1.00 97.12 104 LEU A CA 1
ATOM 832 C C . LEU A 1 104 ? -14.251 -2.577 12.511 1.00 97.12 104 LEU A C 1
ATOM 834 O O . LEU A 1 104 ? -15.413 -2.394 12.878 1.00 97.12 104 LEU A O 1
ATOM 838 N N . SER A 1 105 ? -13.818 -3.756 12.068 1.00 95.12 105 SER A N 1
ATOM 839 C CA . SER A 1 105 ? -14.679 -4.942 12.028 1.00 95.12 105 SER A CA 1
ATOM 840 C C . SER A 1 105 ? -14.856 -5.556 13.421 1.00 95.12 105 SER A C 1
ATOM 842 O O . SER A 1 105 ? -13.938 -5.539 14.241 1.00 95.12 105 SER A O 1
ATOM 844 N N . SER A 1 106 ? -16.003 -6.193 13.676 1.00 91.69 106 SER A N 1
ATOM 845 C CA . SER A 1 106 ? -16.362 -6.718 15.005 1.00 91.69 106 SER A CA 1
ATOM 846 C C . SER A 1 106 ? -15.360 -7.712 15.599 1.00 91.69 106 SER A C 1
ATOM 848 O O . SER A 1 106 ? -15.203 -7.739 16.816 1.00 91.69 106 SER A O 1
ATOM 850 N N . GLY A 1 107 ? -14.628 -8.467 14.772 1.00 92.50 107 GLY A N 1
ATOM 851 C CA . GLY A 1 107 ? -13.564 -9.390 15.196 1.00 92.50 107 GLY A CA 1
ATOM 852 C C . GLY A 1 107 ? -12.125 -8.886 15.016 1.00 92.50 107 GLY A C 1
ATOM 853 O O . GLY A 1 107 ? -11.196 -9.580 15.412 1.00 92.50 107 GLY A O 1
ATOM 854 N N . GLN A 1 108 ? -11.913 -7.707 14.429 1.00 96.25 108 GLN A N 1
ATOM 855 C CA . GLN A 1 108 ? -10.579 -7.168 14.124 1.00 96.25 108 GLN A CA 1
ATOM 856 C C . GLN A 1 108 ? -10.000 -6.418 15.330 1.00 96.25 108 GLN A C 1
ATOM 858 O O . GLN A 1 108 ? -10.725 -5.651 15.953 1.00 96.25 108 GLN A O 1
ATOM 863 N N . SER A 1 109 ? -8.729 -6.604 15.692 1.00 97.38 109 SER A N 1
ATOM 864 C CA . SER A 1 109 ? -8.137 -5.818 16.788 1.00 97.38 109 SER A CA 1
ATOM 865 C C . SER A 1 109 ? -7.996 -4.334 16.417 1.00 97.38 109 SER A C 1
ATOM 867 O O . SER A 1 109 ? -7.934 -3.974 15.237 1.00 97.38 109 SER A O 1
ATOM 869 N N . VAL A 1 110 ? -7.946 -3.454 17.420 1.00 97.94 110 VAL A N 1
ATOM 870 C CA . VAL A 1 110 ? -7.742 -2.015 17.188 1.00 97.94 110 VAL A CA 1
ATOM 871 C C . VAL A 1 110 ? -6.376 -1.760 16.542 1.00 97.94 110 VAL A C 1
ATOM 873 O O . VAL A 1 110 ? -6.261 -0.904 15.665 1.00 97.94 110 VAL A O 1
ATOM 876 N N . GLU A 1 111 ? -5.359 -2.530 16.923 1.00 98.25 111 GLU A N 1
ATOM 877 C CA . GLU A 1 111 ? -4.016 -2.491 16.348 1.00 98.25 111 GLU A CA 1
ATOM 878 C C . GLU A 1 111 ? -4.001 -2.894 14.872 1.00 98.25 111 GLU A C 1
ATOM 880 O O . GLU A 1 111 ? -3.418 -2.182 14.056 1.00 98.25 111 GLU A O 1
ATOM 885 N N . ASP A 1 112 ? -4.685 -3.979 14.500 1.00 97.75 112 ASP A N 1
ATOM 886 C CA . ASP A 1 112 ? -4.755 -4.403 13.096 1.00 97.75 112 ASP A CA 1
ATOM 887 C C . ASP A 1 112 ? -5.457 -3.345 12.242 1.00 97.75 112 ASP A C 1
ATOM 889 O O . ASP A 1 112 ? -5.051 -3.064 11.112 1.00 97.75 112 ASP A O 1
ATOM 893 N N . PHE A 1 113 ? -6.516 -2.735 12.778 1.00 98.25 113 PHE A N 1
ATOM 894 C CA . PHE A 1 113 ? -7.212 -1.645 12.103 1.00 98.25 113 PHE A CA 1
ATOM 895 C C . PHE A 1 113 ? -6.329 -0.403 11.957 1.00 98.25 113 PHE A C 1
ATOM 897 O O . PHE A 1 113 ? -6.293 0.205 10.887 1.00 98.25 113 PHE A O 1
ATOM 904 N N . TYR A 1 114 ? -5.565 -0.056 12.992 1.00 98.38 114 TYR A N 1
ATOM 905 C CA . TYR A 1 114 ? -4.567 1.008 12.944 1.00 98.38 114 TYR A CA 1
ATOM 906 C C . TYR A 1 114 ? -3.525 0.765 11.842 1.00 98.38 114 TYR A C 1
ATOM 908 O O . TYR A 1 114 ? -3.294 1.648 11.012 1.00 98.38 114 TYR A O 1
ATOM 916 N N . CYS A 1 115 ? -2.936 -0.436 11.794 1.00 97.44 115 CYS A N 1
ATOM 917 C CA . CYS A 1 115 ? -1.968 -0.818 10.767 1.00 97.44 115 CYS A CA 1
ATOM 918 C C . CYS A 1 115 ? -2.580 -0.709 9.369 1.00 97.44 115 CYS A C 1
ATOM 920 O O . CYS A 1 115 ? -1.973 -0.112 8.481 1.00 97.44 115 CYS A O 1
ATOM 922 N N . LEU A 1 116 ? -3.815 -1.185 9.194 1.00 96.38 116 LEU A N 1
ATOM 923 C CA . LEU A 1 116 ? -4.530 -1.099 7.924 1.00 96.38 116 LEU A CA 1
ATOM 924 C C . LEU A 1 116 ? -4.741 0.354 7.470 1.00 96.38 116 LEU A C 1
ATOM 926 O O . LEU A 1 116 ? -4.488 0.675 6.307 1.00 96.38 116 LEU A O 1
ATOM 930 N N . ILE A 1 117 ? -5.173 1.244 8.370 1.00 97.75 117 ILE A N 1
ATOM 931 C CA . ILE A 1 117 ? -5.321 2.676 8.068 1.00 97.75 117 ILE A CA 1
ATOM 932 C C . ILE A 1 117 ? -3.975 3.283 7.676 1.00 97.75 117 ILE A C 1
ATOM 934 O O . ILE A 1 117 ? -3.902 4.006 6.681 1.00 97.75 117 ILE A O 1
ATOM 938 N N . TYR A 1 118 ? -2.914 2.974 8.419 1.00 96.06 118 TYR A N 1
ATOM 939 C CA . TYR A 1 118 ? -1.583 3.510 8.157 1.00 96.06 118 TYR A CA 1
ATOM 940 C C . TYR A 1 118 ? -1.044 3.051 6.798 1.00 96.06 118 TYR A C 1
ATOM 942 O O . TYR A 1 118 ? -0.622 3.875 5.988 1.00 96.06 118 TYR A O 1
ATOM 950 N N . GLU A 1 119 ? -1.114 1.753 6.502 1.00 92.44 119 GLU A N 1
ATOM 951 C CA . GLU A 1 119 ? -0.659 1.186 5.231 1.00 92.44 119 GLU A CA 1
ATOM 952 C C . GLU A 1 119 ? -1.421 1.769 4.039 1.00 92.44 119 GLU A C 1
ATOM 954 O O . GLU A 1 119 ? -0.812 2.227 3.068 1.00 92.44 119 GLU A O 1
ATOM 959 N N . LYS A 1 120 ? -2.758 1.797 4.107 1.00 91.56 120 LYS A N 1
ATOM 960 C CA . LYS A 1 120 ? -3.590 2.316 3.012 1.00 91.56 120 LYS A CA 1
ATOM 961 C C . LYS A 1 120 ? -3.461 3.830 2.864 1.00 91.56 120 LYS A C 1
ATOM 963 O O . LYS A 1 120 ? -3.417 4.322 1.739 1.00 91.56 120 LYS A O 1
ATOM 968 N N . GLY A 1 121 ? -3.344 4.562 3.968 1.00 93.12 121 GLY A N 1
ATOM 969 C CA . GLY A 1 121 ? -3.108 6.001 3.956 1.00 93.12 121 GLY A CA 1
ATOM 970 C C . GLY A 1 121 ? -1.754 6.356 3.342 1.00 93.12 121 GLY A C 1
ATOM 971 O O . GLY A 1 121 ? -1.689 7.219 2.467 1.00 93.12 121 GLY A O 1
ATOM 972 N N . LYS A 1 122 ? -0.683 5.635 3.704 1.00 90.19 122 LYS A N 1
ATOM 973 C CA . LYS A 1 122 ? 0.646 5.801 3.094 1.00 90.19 122 LYS A CA 1
ATOM 974 C C . LYS A 1 122 ? 0.647 5.472 1.606 1.00 90.19 122 LYS A C 1
ATOM 976 O O . LYS A 1 122 ? 1.218 6.238 0.835 1.00 90.19 122 LYS A O 1
ATOM 981 N N . LEU A 1 123 ? -0.028 4.394 1.202 1.00 84.44 123 LEU A N 1
ATOM 982 C CA . LEU A 1 123 ? -0.175 4.020 -0.208 1.00 84.44 123 LEU A CA 1
ATOM 983 C C . LEU A 1 123 ? -0.841 5.131 -1.036 1.00 84.44 123 LEU A C 1
ATOM 985 O O . LEU A 1 123 ? -0.467 5.362 -2.180 1.00 84.44 123 LEU A O 1
ATOM 989 N N . LEU A 1 124 ? -1.807 5.833 -0.445 1.00 88.12 124 LEU A N 1
ATOM 990 C CA . LEU A 1 124 ? -2.535 6.941 -1.066 1.00 88.12 124 LEU A CA 1
ATOM 991 C C . LEU A 1 124 ? -1.870 8.312 -0.866 1.00 88.12 124 LEU A C 1
ATOM 993 O O . LEU A 1 124 ? -2.466 9.325 -1.228 1.00 88.12 124 LEU A O 1
ATOM 997 N N . ALA A 1 125 ? -0.674 8.358 -0.267 1.00 89.12 125 ALA A N 1
ATOM 998 C CA . ALA A 1 125 ? 0.016 9.590 0.119 1.00 89.12 125 ALA A CA 1
ATOM 999 C C . ALA A 1 125 ? -0.862 10.554 0.947 1.00 89.12 125 ALA A C 1
ATOM 1001 O O . ALA A 1 125 ? -0.782 11.775 0.805 1.00 89.12 125 ALA A O 1
ATOM 1002 N N . LYS A 1 126 ? -1.713 10.007 1.822 1.00 92.56 126 LYS A N 1
ATOM 1003 C CA . LYS A 1 126 ? -2.591 10.787 2.695 1.00 92.56 126 LYS A CA 1
ATOM 1004 C C . LYS A 1 126 ? -1.793 11.474 3.803 1.00 92.56 126 LYS A C 1
ATOM 1006 O O . LYS A 1 126 ? -0.915 10.843 4.401 1.00 92.56 126 LYS A O 1
ATOM 1011 N N . PRO A 1 127 ? -2.087 12.750 4.106 1.00 95.31 127 PRO A N 1
ATOM 1012 C CA . PRO A 1 127 ? -1.452 13.424 5.224 1.00 95.31 127 PRO A CA 1
ATOM 1013 C C . PRO A 1 127 ? -1.910 12.800 6.549 1.00 95.31 127 PRO A C 1
ATOM 1015 O O . PRO A 1 127 ? -2.991 12.219 6.652 1.00 95.31 127 PRO A O 1
ATOM 1018 N N . GLU A 1 128 ? -1.085 12.928 7.586 1.00 96.38 128 GLU A N 1
ATOM 1019 C CA . GLU A 1 128 ? -1.322 12.256 8.868 1.00 96.38 128 GLU A CA 1
ATOM 1020 C C . GLU A 1 128 ? -2.642 12.651 9.533 1.00 96.38 128 GLU A C 1
ATOM 1022 O O . GLU A 1 128 ? -3.339 11.788 10.055 1.00 96.38 128 GLU A O 1
ATOM 1027 N N . HIS A 1 129 ? -3.047 13.917 9.431 1.00 97.50 129 HIS A N 1
ATOM 1028 C CA . HIS A 1 129 ? -4.325 14.374 9.975 1.00 97.50 129 HIS A CA 1
ATOM 1029 C C . HIS A 1 129 ? -5.542 13.722 9.285 1.00 97.50 129 HIS A C 1
ATOM 1031 O O . HIS A 1 129 ? -6.546 13.457 9.946 1.00 97.50 129 HIS A O 1
ATOM 1037 N N . GLU A 1 130 ? -5.466 13.415 7.981 1.00 97.50 130 GLU A N 1
ATOM 1038 C CA . GLU A 1 130 ? -6.519 12.663 7.281 1.00 97.50 130 GLU A CA 1
ATOM 1039 C C . GLU A 1 130 ? -6.550 11.206 7.752 1.00 97.50 130 GLU A C 1
ATOM 1041 O O . GLU A 1 130 ? -7.630 10.659 7.976 1.00 97.50 130 GLU A O 1
ATOM 1046 N N . MET A 1 131 ? -5.381 10.588 7.955 1.00 98.19 131 MET A N 1
ATOM 1047 C CA . MET A 1 131 ? -5.286 9.232 8.509 1.00 98.19 131 MET A CA 1
ATOM 1048 C C . MET A 1 131 ? -5.843 9.168 9.937 1.00 98.19 131 MET A C 1
ATOM 1050 O O . MET A 1 131 ? -6.605 8.255 10.243 1.00 98.19 131 MET A O 1
ATOM 1054 N N . LEU A 1 132 ? -5.546 10.167 10.773 1.00 98.50 132 LEU A N 1
ATOM 1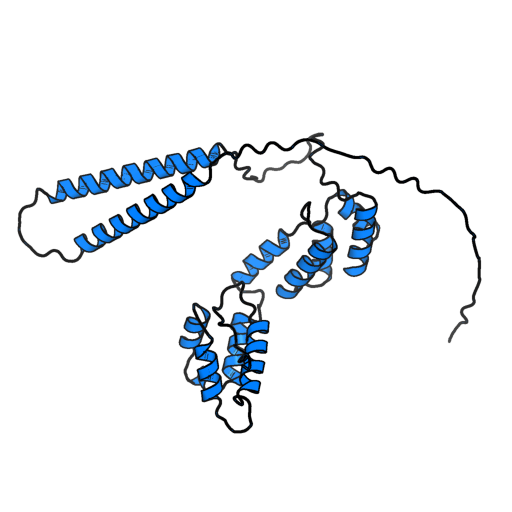055 C CA . LEU A 1 132 ? -6.076 10.318 12.131 1.00 98.50 132 LEU A CA 1
ATOM 1056 C C . LEU A 1 132 ? -7.595 10.465 12.136 1.00 98.50 132 LEU A C 1
ATOM 1058 O O . LEU A 1 132 ? -8.291 9.714 12.820 1.00 98.50 132 LEU A O 1
ATOM 1062 N N . SER A 1 133 ? -8.119 11.386 11.328 1.00 98.12 133 SER A N 1
ATOM 1063 C CA . SER A 1 133 ? -9.561 11.577 11.170 1.00 98.12 133 SER A CA 1
ATOM 1064 C C . SER A 1 133 ? -10.248 10.289 10.700 1.00 98.12 133 SER A C 1
ATOM 1066 O O . SER A 1 133 ? -11.292 9.895 11.234 1.00 98.12 133 SER A O 1
ATOM 1068 N N . LYS A 1 134 ? -9.632 9.570 9.751 1.00 98.31 134 LYS A N 1
ATOM 1069 C CA . LYS A 1 134 ? -10.164 8.305 9.241 1.00 98.31 134 LYS A CA 1
ATOM 1070 C C . LYS A 1 134 ? -10.114 7.185 10.280 1.00 98.31 134 LYS A C 1
ATOM 1072 O O . LYS A 1 134 ? -11.093 6.453 10.404 1.00 98.31 134 LYS A O 1
ATOM 1077 N N . PHE A 1 135 ? -9.029 7.072 11.045 1.00 98.56 135 PHE A N 1
ATOM 1078 C CA . PHE A 1 135 ? -8.920 6.111 12.141 1.00 98.56 135 PHE A CA 1
ATOM 1079 C C . PHE A 1 135 ? -10.042 6.332 13.154 1.00 98.56 135 PHE A C 1
ATOM 1081 O O . PHE A 1 135 ? -10.810 5.411 13.398 1.00 98.56 135 PHE A O 1
ATOM 1088 N N . ILE A 1 136 ? -10.210 7.564 13.652 1.00 98.38 136 ILE A N 1
ATOM 1089 C CA . ILE A 1 136 ? -11.225 7.911 14.660 1.00 98.38 136 ILE A CA 1
ATOM 1090 C C . ILE A 1 136 ? -12.650 7.684 14.136 1.00 98.38 136 ILE A C 1
ATOM 1092 O O . ILE A 1 136 ? -13.487 7.138 14.853 1.00 98.38 136 ILE A O 1
ATOM 1096 N N . SER A 1 137 ? -12.946 8.107 12.904 1.00 97.75 137 SER A N 1
ATOM 1097 C CA . SER A 1 137 ? -14.279 7.936 12.299 1.00 97.75 137 SER A CA 1
ATOM 1098 C C . SER A 1 137 ? -14.600 6.490 11.919 1.00 97.75 137 SER A C 1
ATOM 1100 O O . SER A 1 137 ? -15.771 6.144 11.803 1.00 97.75 137 SER A O 1
ATOM 1102 N N . GLY A 1 138 ? -13.583 5.645 11.741 1.00 97.50 138 GLY A N 1
ATOM 1103 C CA . GLY A 1 138 ? -13.752 4.217 11.492 1.00 97.50 138 GLY A CA 1
ATOM 1104 C C . GLY A 1 138 ? -14.030 3.383 12.747 1.00 97.50 138 GLY A C 1
ATOM 1105 O O . GLY A 1 138 ? -14.348 2.204 12.612 1.00 97.50 138 GLY A O 1
ATOM 1106 N N . LEU A 1 139 ? -13.910 3.954 13.951 1.00 97.69 139 LEU A N 1
ATOM 1107 C CA . LEU A 1 139 ? -14.200 3.258 15.210 1.00 97.69 139 LEU A CA 1
ATOM 1108 C C . LEU A 1 139 ? -15.717 3.207 15.494 1.00 97.69 139 LEU A C 1
ATOM 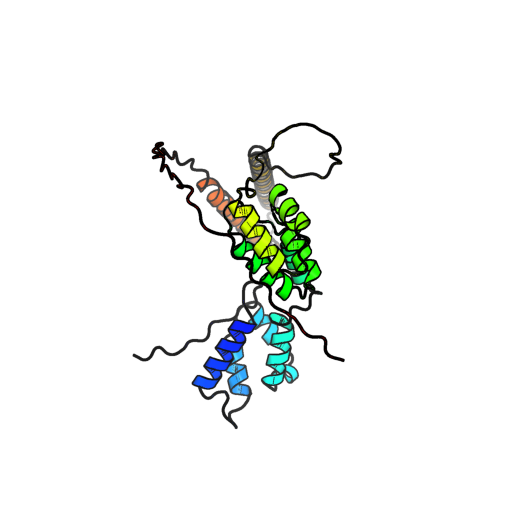1110 O O . LEU A 1 139 ? -16.449 4.090 15.043 1.00 97.69 139 LEU A O 1
ATOM 1114 N N . PRO A 1 140 ? -16.201 2.242 16.305 1.00 96.38 140 PRO A N 1
ATOM 1115 C CA . PRO A 1 140 ? -17.577 2.238 16.805 1.00 96.38 140 PRO A CA 1
ATOM 1116 C C . PRO A 1 140 ? -17.932 3.550 17.513 1.00 96.38 140 PRO A C 1
ATOM 1118 O O . PRO A 1 140 ? -17.067 4.167 18.134 1.00 96.38 140 PRO A O 1
ATOM 1121 N N . GLU A 1 141 ? -19.200 3.967 17.464 1.00 95.94 141 GLU A N 1
ATOM 1122 C CA . GLU A 1 141 ? -19.639 5.299 17.909 1.00 95.94 141 GLU A CA 1
ATOM 1123 C C . GLU A 1 141 ? -19.159 5.650 19.327 1.00 95.94 141 GLU A C 1
ATOM 1125 O O . GLU A 1 141 ? -18.474 6.659 19.510 1.00 95.94 141 GLU A O 1
ATOM 1130 N N . GLN A 1 142 ? -19.415 4.774 20.302 1.00 96.00 142 GLN A N 1
ATOM 1131 C CA . GLN A 1 142 ? -19.015 4.967 21.702 1.00 96.00 142 GLN A CA 1
ATOM 1132 C C . GLN A 1 142 ? -17.491 5.090 21.856 1.00 96.00 142 GLN A C 1
ATOM 1134 O O . GLN A 1 142 ? -16.990 5.959 22.571 1.00 96.00 142 GLN A O 1
ATOM 1139 N N . MET A 1 143 ? -16.743 4.261 21.126 1.00 97.12 143 MET A N 1
ATOM 1140 C CA . MET A 1 143 ? -15.283 4.272 21.142 1.00 97.12 143 MET A CA 1
ATOM 1141 C C . MET A 1 143 ? -14.725 5.538 20.483 1.00 97.12 143 MET A C 1
ATOM 1143 O O . MET A 1 143 ? -13.846 6.194 21.036 1.00 97.12 143 MET A O 1
ATOM 1147 N N . SER A 1 144 ? -15.276 5.933 19.333 1.00 97.62 144 SER A N 1
ATOM 1148 C CA . SER A 1 144 ? -14.893 7.154 18.620 1.00 97.62 144 SER A CA 1
ATOM 1149 C C . SER A 1 144 ? -15.171 8.411 19.451 1.00 97.62 144 SER A C 1
ATOM 1151 O O . SER A 1 144 ? -14.370 9.344 19.436 1.00 97.62 144 SER A O 1
ATOM 1153 N N . PHE A 1 145 ? -16.269 8.431 20.217 1.00 97.56 145 PHE A N 1
ATOM 1154 C CA . PHE A 1 145 ? -16.581 9.501 21.161 1.00 97.56 145 PHE A CA 1
ATOM 1155 C C . PHE A 1 145 ? -15.534 9.587 22.275 1.00 97.56 145 PHE A C 1
ATOM 1157 O O . PHE A 1 145 ? -14.987 10.666 22.502 1.00 97.56 145 PHE A O 1
ATOM 1164 N N . PHE A 1 146 ? -15.201 8.458 22.910 1.00 97.88 146 PHE A N 1
ATOM 1165 C CA . PHE A 1 146 ? -14.171 8.400 23.951 1.00 97.88 146 PHE A CA 1
ATOM 1166 C C . PHE A 1 146 ? -12.816 8.905 23.439 1.00 97.88 146 PHE A C 1
ATOM 1168 O O . PHE A 1 146 ? -12.175 9.735 24.079 1.00 97.88 146 PHE A O 1
ATOM 1175 N N . VAL A 1 147 ? -12.398 8.455 22.252 1.00 98.31 147 VAL A N 1
ATOM 1176 C CA . VAL A 1 147 ? -11.134 8.889 21.641 1.00 98.31 147 VAL A CA 1
ATOM 1177 C C . VAL A 1 147 ? -11.159 10.388 21.335 1.00 98.31 147 VAL A C 1
ATOM 1179 O O . VAL A 1 147 ? -10.203 11.083 21.663 1.00 98.31 147 VAL A O 1
ATOM 1182 N N . ARG A 1 148 ? -12.256 10.922 20.777 1.00 98.31 148 ARG A N 1
ATOM 1183 C CA . ARG A 1 148 ? -12.395 12.368 20.520 1.00 98.31 148 ARG A CA 1
ATOM 1184 C C . ARG A 1 148 ? -12.346 13.203 21.798 1.00 98.31 148 ARG A C 1
ATOM 1186 O O . ARG A 1 148 ? -11.748 14.275 21.776 1.00 98.31 148 ARG A O 1
ATOM 1193 N N . ALA A 1 149 ? -12.918 12.717 22.900 1.00 97.81 149 ALA A N 1
ATOM 1194 C CA . ALA A 1 149 ? -12.868 13.401 24.193 1.00 97.81 149 ALA A CA 1
ATOM 1195 C C . ALA A 1 149 ? -11.430 13.555 24.725 1.00 97.81 149 ALA A C 1
ATOM 1197 O O . ALA A 1 149 ? -11.137 14.526 25.418 1.00 97.81 149 ALA A O 1
ATOM 1198 N N . GLY A 1 150 ? -10.524 12.643 24.354 1.00 96.69 150 GLY A N 1
ATOM 1199 C CA . GLY A 1 150 ? -9.095 12.736 24.661 1.00 96.69 150 GLY A CA 1
ATOM 1200 C C . GLY A 1 150 ? -8.304 13.724 23.792 1.00 96.69 150 GLY A C 1
ATOM 1201 O O . GLY A 1 150 ? -7.131 13.943 24.073 1.00 96.69 150 GLY A O 1
ATOM 1202 N N . MET A 1 151 ? -8.915 14.310 22.752 1.00 97.50 151 MET A N 1
ATOM 1203 C CA . MET A 1 151 ? -8.288 15.242 21.796 1.00 97.50 151 MET A CA 1
ATOM 1204 C C . MET A 1 151 ? -6.880 14.818 21.316 1.00 97.50 151 MET A C 1
ATOM 1206 O O . MET A 1 151 ? -5.915 15.578 21.474 1.00 97.50 151 MET A O 1
ATOM 1210 N N . PRO A 1 152 ? -6.730 13.612 20.736 1.00 98.00 152 PRO A N 1
ATOM 1211 C CA . PRO A 1 152 ? -5.428 13.116 20.310 1.00 98.00 152 PRO A CA 1
ATOM 1212 C C . PRO A 1 152 ? -4.815 14.032 19.245 1.00 98.00 152 PRO A C 1
ATOM 1214 O O . PRO A 1 152 ? -5.490 14.435 18.299 1.00 98.00 152 PRO A O 1
ATOM 1217 N N . GLN A 1 153 ? -3.526 14.343 19.398 1.00 97.75 153 GLN A N 1
ATOM 1218 C CA . GLN A 1 153 ? -2.776 15.187 18.456 1.00 97.75 153 GLN A CA 1
ATOM 1219 C C . GLN A 1 153 ? -2.151 14.387 17.308 1.00 97.75 153 GLN A C 1
ATOM 1221 O O . GLN A 1 153 ? -1.807 14.944 16.270 1.00 97.75 153 GLN A O 1
ATOM 1226 N N . ASP A 1 154 ? -2.013 13.077 17.491 1.00 98.06 154 ASP A N 1
ATOM 1227 C CA . ASP A 1 154 ? -1.359 12.180 16.552 1.00 98.06 154 ASP A CA 1
ATOM 1228 C C . ASP A 1 154 ? -2.017 10.792 16.566 1.00 98.06 154 ASP A C 1
ATOM 1230 O O . ASP A 1 154 ? -2.874 10.466 17.400 1.00 98.06 154 ASP A O 1
ATOM 1234 N N . MET A 1 155 ? -1.601 9.966 15.609 1.00 97.88 155 MET A N 1
ATOM 1235 C CA . MET A 1 155 ? -2.097 8.604 15.426 1.00 97.88 155 MET A CA 1
ATOM 1236 C C . MET A 1 155 ? -1.810 7.688 16.630 1.00 97.88 155 MET A C 1
ATOM 1238 O O . MET A 1 155 ? -2.613 6.801 16.921 1.00 97.88 155 MET A O 1
ATOM 1242 N N . GLN A 1 156 ? -0.697 7.882 17.342 1.00 98.06 156 GLN A N 1
ATOM 1243 C CA . GLN A 1 156 ? -0.298 7.027 18.469 1.00 98.06 156 GLN A CA 1
ATOM 1244 C C . GLN A 1 156 ? -1.134 7.310 19.717 1.00 98.06 156 GLN A C 1
ATOM 1246 O O . GLN A 1 156 ? -1.623 6.384 20.365 1.00 98.06 156 GLN A O 1
ATOM 1251 N N . ASN A 1 157 ? -1.369 8.585 20.012 1.00 98.31 157 ASN A N 1
ATOM 1252 C CA . ASN A 1 157 ? -2.251 9.036 21.078 1.00 98.31 157 ASN A CA 1
ATOM 1253 C C . ASN A 1 157 ? -3.684 8.545 20.840 1.00 98.31 157 ASN A C 1
ATOM 1255 O O . ASN A 1 157 ? -4.314 8.017 21.756 1.00 98.31 157 ASN A O 1
ATOM 1259 N N . ALA A 1 158 ? -4.174 8.620 19.597 1.00 98.50 158 ALA A N 1
ATOM 1260 C CA . ALA A 1 158 ? -5.483 8.072 19.246 1.00 98.50 158 ALA A CA 1
ATOM 1261 C C . ALA A 1 158 ? -5.553 6.551 19.442 1.00 98.50 158 ALA A C 1
ATOM 1263 O O . ALA A 1 158 ? -6.546 6.056 19.976 1.00 98.50 158 ALA A O 1
ATOM 1264 N N . LEU A 1 159 ? -4.507 5.812 19.055 1.00 98.56 159 LEU A N 1
ATOM 1265 C CA . LEU A 1 159 ? -4.415 4.368 19.278 1.00 98.56 159 LEU A CA 1
ATOM 1266 C C . LEU A 1 159 ? -4.420 4.027 20.775 1.00 98.56 159 LEU A C 1
ATOM 1268 O O . LEU A 1 159 ? -5.166 3.147 21.198 1.00 98.56 159 LEU A O 1
ATOM 1272 N N . ALA A 1 160 ? -3.640 4.738 21.591 1.00 98.44 160 ALA A N 1
ATOM 1273 C CA . ALA A 1 160 ? -3.604 4.532 23.037 1.00 98.44 160 ALA A CA 1
ATOM 1274 C C . ALA A 1 160 ? -4.982 4.768 23.681 1.00 98.44 160 ALA A C 1
ATOM 1276 O O . ALA A 1 160 ? -5.454 3.929 24.455 1.00 98.44 160 ALA A O 1
ATOM 1277 N N . SER A 1 161 ? -5.671 5.855 23.313 1.00 98.38 161 SER A N 1
ATOM 1278 C CA . SER A 1 161 ? -7.040 6.129 23.76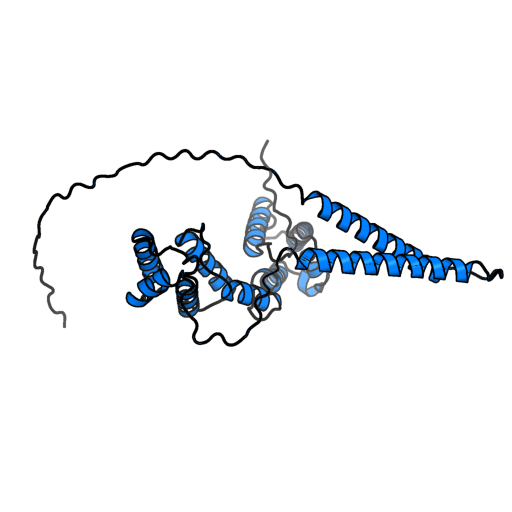7 1.00 98.38 161 SER A CA 1
ATOM 1279 C C . SER A 1 161 ? -8.036 5.073 23.285 1.00 98.38 161 SER A C 1
ATOM 1281 O O . SER A 1 161 ? -8.911 4.670 24.048 1.00 98.38 161 SER A O 1
ATOM 1283 N N . ALA A 1 162 ? -7.900 4.590 22.049 1.00 98.25 162 ALA A N 1
ATOM 1284 C CA . ALA A 1 162 ? -8.760 3.557 21.478 1.00 98.25 162 ALA A CA 1
ATOM 1285 C C . ALA A 1 162 ? -8.606 2.215 22.212 1.00 98.25 162 ALA A C 1
ATOM 1287 O O . ALA A 1 162 ? -9.605 1.589 22.559 1.00 98.25 162 ALA A O 1
ATOM 1288 N N . LYS A 1 163 ? -7.371 1.813 22.531 1.00 98.25 163 LYS A N 1
ATOM 1289 C CA . LYS A 1 163 ? -7.081 0.612 23.334 1.00 98.25 163 LYS A CA 1
ATOM 1290 C C . LYS A 1 163 ? -7.637 0.715 24.748 1.00 98.25 163 LYS A C 1
ATOM 1292 O O . LYS A 1 163 ? -8.202 -0.240 25.273 1.00 98.25 163 LYS A O 1
ATOM 1297 N N . MET A 1 164 ? -7.497 1.885 25.366 1.00 98.00 164 MET A N 1
ATOM 1298 C CA . MET A 1 164 ? -8.087 2.147 26.674 1.00 98.00 164 MET A CA 1
ATOM 1299 C C . MET A 1 164 ? -9.616 2.032 26.610 1.00 98.00 164 MET A C 1
ATOM 1301 O O . MET A 1 164 ? -10.222 1.376 27.455 1.00 98.00 164 MET A O 1
ATOM 1305 N N . ALA A 1 165 ? -10.239 2.598 25.576 1.00 97.50 165 ALA A N 1
ATOM 1306 C CA . ALA A 1 165 ? -11.676 2.497 25.373 1.00 97.50 165 ALA A CA 1
ATOM 1307 C C . ALA A 1 165 ? -12.138 1.041 25.162 1.00 97.50 165 ALA A C 1
ATOM 1309 O O . ALA A 1 165 ? -13.152 0.608 25.715 1.00 97.50 165 ALA A O 1
ATOM 1310 N N . GLU A 1 166 ? -11.377 0.262 24.398 1.00 96.31 166 GLU A N 1
ATOM 1311 C CA . GLU A 1 166 ? -11.628 -1.165 24.211 1.00 96.31 166 GLU A CA 1
ATOM 1312 C C . GLU A 1 166 ? -11.561 -1.931 25.540 1.00 96.31 166 GLU A C 1
ATOM 1314 O O . GLU A 1 166 ? -12.473 -2.705 25.838 1.00 96.31 166 GLU A O 1
ATOM 1319 N N . ALA A 1 167 ? -10.558 -1.656 26.380 1.00 96.50 167 ALA A N 1
ATOM 1320 C CA . ALA A 1 167 ? -10.423 -2.258 27.709 1.00 96.50 167 ALA A CA 1
ATOM 1321 C C . ALA A 1 167 ? -11.594 -1.912 28.650 1.00 96.50 167 ALA A C 1
ATOM 1323 O O . ALA A 1 167 ? -11.976 -2.730 29.486 1.00 96.50 167 ALA A O 1
ATOM 1324 N N . TYR A 1 168 ? -12.204 -0.735 28.484 1.00 96.31 168 TYR A N 1
ATOM 1325 C CA . TYR A 1 168 ? -13.427 -0.335 29.192 1.00 96.31 168 TYR A CA 1
ATOM 1326 C C . TYR A 1 168 ? -14.721 -0.891 28.574 1.00 96.31 168 TYR A C 1
ATOM 1328 O O . TYR A 1 168 ? -15.810 -0.647 29.096 1.00 96.31 168 TYR A O 1
ATOM 1336 N N . GLY A 1 169 ? -14.634 -1.665 27.489 1.00 94.69 169 GLY A N 1
ATOM 1337 C CA . GLY A 1 169 ? -15.781 -2.330 26.876 1.00 94.69 169 GLY A CA 1
ATOM 1338 C C . GLY A 1 169 ? -16.603 -1.453 25.927 1.00 94.69 169 GLY A C 1
ATOM 1339 O O . GLY A 1 169 ? -17.732 -1.825 25.602 1.00 94.69 169 GLY A O 1
ATOM 1340 N N . TYR A 1 170 ? -16.054 -0.337 25.431 1.00 94.50 170 TYR A N 1
ATOM 1341 C CA . TYR A 1 170 ? -16.719 0.536 24.442 1.00 94.50 170 TYR A CA 1
ATOM 1342 C C . TYR A 1 170 ? -16.756 -0.043 23.018 1.00 94.50 170 TYR A C 1
ATOM 1344 O O . TYR A 1 170 ? -17.229 0.605 22.087 1.00 94.50 170 TYR A O 1
ATOM 1352 N N . ARG A 1 171 ? -16.277 -1.277 22.828 1.00 89.44 171 ARG A N 1
ATOM 1353 C CA . ARG A 1 171 ? -16.282 -1.981 21.539 1.00 89.44 171 ARG A CA 1
ATOM 1354 C C . ARG A 1 171 ? -17.653 -2.545 21.146 1.00 89.44 171 ARG A C 1
ATOM 1356 O O . ARG A 1 171 ? -17.792 -3.132 20.077 1.00 89.44 171 ARG A O 1
ATOM 1363 N N . LYS A 1 172 ? -18.677 -2.392 21.989 1.00 82.75 172 LYS A N 1
ATOM 1364 C CA . LYS A 1 172 ? -20.034 -2.842 21.672 1.00 82.75 172 LYS A CA 1
ATOM 1365 C C . LYS A 1 172 ? -20.487 -2.163 20.378 1.00 82.75 172 LYS A C 1
ATOM 1367 O O . LYS A 1 172 ? -20.782 -0.973 20.363 1.00 82.75 172 LYS A O 1
ATOM 1372 N N . HIS A 1 173 ? -20.510 -2.924 19.284 1.00 68.31 173 HIS A N 1
ATOM 1373 C CA . HIS A 1 173 ? -21.307 -2.555 18.129 1.00 68.31 173 HIS A CA 1
ATOM 1374 C C . HIS A 1 173 ? -22.738 -2.578 18.638 1.00 68.31 173 HIS A C 1
ATOM 1376 O O . HIS A 1 173 ? -23.217 -3.642 19.028 1.00 68.31 173 HIS A O 1
ATOM 1382 N N . ASP A 1 174 ? -23.375 -1.414 18.732 1.00 58.06 174 ASP A N 1
ATOM 1383 C CA . ASP A 1 174 ? -24.791 -1.364 19.049 1.00 58.06 174 ASP A CA 1
ATOM 1384 C C . ASP A 1 174 ? -25.521 -2.192 17.982 1.00 58.06 174 ASP A C 1
ATOM 1386 O O . ASP A 1 174 ? -25.728 -1.751 16.850 1.00 58.06 174 ASP A O 1
ATOM 1390 N N . GLU A 1 175 ? -25.896 -3.425 18.330 1.00 54.09 175 GLU A N 1
ATOM 1391 C CA . GLU A 1 175 ? -26.954 -4.163 17.652 1.00 54.09 175 GLU A CA 1
ATOM 1392 C C . GLU A 1 175 ? -28.254 -3.410 17.940 1.00 54.09 175 GLU A C 1
ATOM 1394 O O . GLU A 1 175 ? -29.022 -3.773 18.820 1.00 54.09 175 GLU A O 1
ATOM 1399 N N . SER A 1 176 ? -28.433 -2.277 17.260 1.00 43.66 176 SER A N 1
ATOM 1400 C CA . SER A 1 176 ? -29.616 -1.422 17.243 1.00 43.66 176 SER A CA 1
ATOM 1401 C C . SER A 1 176 ? -30.478 -1.461 18.513 1.00 43.66 176 SER A C 1
ATOM 1403 O O . SER A 1 176 ? -31.453 -2.213 18.605 1.00 43.66 176 SER A O 1
ATOM 1405 N N . VAL A 1 177 ? -30.250 -0.513 19.419 1.00 43.53 177 VAL A N 1
ATOM 1406 C CA . VAL A 1 177 ? -31.387 0.067 20.132 1.00 43.53 177 VAL A CA 1
ATOM 1407 C C . VAL A 1 177 ? -32.201 0.825 19.077 1.00 43.53 177 VAL A C 1
ATOM 1409 O O . VAL A 1 177 ? -31.894 1.958 18.718 1.00 43.53 177 VAL A O 1
ATOM 1412 N N . ASN A 1 178 ? -33.214 0.166 18.508 1.00 45.97 178 ASN A N 1
ATOM 1413 C CA . ASN A 1 178 ? -34.264 0.821 17.729 1.00 45.97 178 ASN A CA 1
ATOM 1414 C C . ASN A 1 178 ? -35.063 1.734 18.672 1.00 45.97 178 ASN A C 1
ATOM 1416 O O . ASN A 1 178 ? -36.091 1.337 19.215 1.00 45.97 178 ASN A O 1
ATOM 1420 N N . ALA A 1 179 ? -34.593 2.961 18.863 1.00 37.88 179 ALA A N 1
ATOM 1421 C CA . ALA A 1 179 ? -35.341 4.026 19.512 1.00 37.88 179 ALA A CA 1
ATOM 1422 C C . ALA A 1 179 ? -35.277 5.277 18.625 1.00 37.88 179 ALA A C 1
ATOM 1424 O O . ALA A 1 179 ? -34.326 6.038 18.698 1.00 37.88 179 ALA A O 1
ATOM 1425 N N . ALA A 1 180 ? -36.295 5.422 17.767 1.00 38.97 180 ALA A N 1
ATOM 1426 C CA . ALA A 1 180 ? -36.765 6.656 17.120 1.00 38.97 180 ALA A CA 1
ATOM 1427 C C . ALA A 1 180 ? -35.692 7.571 16.474 1.00 38.97 180 ALA A C 1
ATOM 1429 O O . ALA A 1 180 ? -34.942 8.278 17.125 1.00 38.97 180 ALA A O 1
ATOM 1430 N N . GLY A 1 181 ? -35.627 7.693 15.151 1.00 43.38 181 GLY A N 1
ATOM 1431 C CA . GLY A 1 181 ? -36.720 8.327 14.420 1.00 43.38 181 GLY A CA 1
ATOM 1432 C C . GLY A 1 181 ? -36.635 9.853 14.498 1.00 43.38 181 GLY A C 1
ATOM 1433 O O . GLY A 1 181 ? -37.550 10.473 15.014 1.00 43.38 181 GLY A O 1
ATOM 1434 N N . LEU A 1 182 ? -35.566 10.462 13.978 1.00 41.09 182 LEU A N 1
ATOM 1435 C CA . LEU A 1 182 ? -35.568 11.859 13.536 1.00 41.09 182 LEU A CA 1
ATOM 1436 C C . LEU A 1 182 ? -34.342 12.059 12.630 1.00 41.09 182 LEU A C 1
ATOM 1438 O O . LEU A 1 182 ? -33.221 11.846 13.067 1.00 41.09 182 LEU A O 1
ATOM 1442 N N . PHE A 1 183 ? -34.562 12.417 11.363 1.00 41.06 183 PHE A N 1
ATOM 1443 C CA . PHE A 1 183 ? -33.539 12.665 10.325 1.00 41.06 183 PHE A CA 1
ATOM 1444 C C . PHE A 1 183 ? -32.915 11.442 9.623 1.00 41.06 183 PHE A C 1
ATOM 1446 O O . PHE A 1 183 ? -31.700 11.315 9.513 1.00 41.06 183 PHE A O 1
ATOM 1453 N N . LYS A 1 184 ? -33.745 10.585 9.009 1.00 40.28 184 LYS A N 1
ATOM 1454 C CA . LYS A 1 184 ? -33.311 9.769 7.858 1.00 40.28 184 LYS A CA 1
ATOM 1455 C C . LYS A 1 184 ? -33.803 10.408 6.561 1.00 40.28 184 LYS A C 1
ATOM 1457 O O . LYS A 1 184 ? -34.908 10.129 6.103 1.00 40.28 184 LYS A O 1
ATOM 1462 N N . ASN A 1 185 ? -32.963 11.258 5.970 1.00 39.31 185 ASN A N 1
ATOM 1463 C CA . ASN A 1 185 ? -33.063 11.541 4.545 1.00 39.31 185 ASN A CA 1
ATOM 1464 C C . ASN A 1 185 ? -32.471 10.363 3.767 1.00 39.31 185 ASN A C 1
ATOM 1466 O O . ASN A 1 185 ? -31.372 9.888 4.038 1.00 39.31 185 ASN A O 1
ATOM 1470 N N . LYS A 1 186 ? -33.292 9.892 2.832 1.00 46.94 186 LYS A N 1
ATOM 1471 C CA . LYS A 1 186 ? -33.080 8.829 1.856 1.00 46.94 186 LYS A CA 1
ATOM 1472 C C . LYS A 1 186 ? -31.687 8.867 1.219 1.00 46.94 186 LYS A C 1
ATOM 1474 O O . LYS A 1 186 ? -31.413 9.769 0.440 1.00 46.94 186 LYS A O 1
ATOM 1479 N N . PHE A 1 187 ? -30.908 7.812 1.424 1.00 38.09 187 PHE A N 1
ATOM 1480 C CA . PHE A 1 187 ? -30.109 7.208 0.360 1.00 38.09 187 PHE A CA 1
ATOM 1481 C C . PHE A 1 187 ? -30.256 5.690 0.465 1.00 38.09 187 PHE A C 1
ATOM 1483 O O . PHE A 1 187 ? -30.311 5.128 1.558 1.00 38.09 187 PHE A O 1
ATOM 1490 N N . HIS A 1 188 ? -30.480 5.070 -0.689 1.00 38.50 188 HIS A N 1
ATOM 1491 C CA . HIS A 1 188 ? -30.851 3.673 -0.847 1.00 38.50 188 HIS A CA 1
ATOM 1492 C C . HIS A 1 188 ? -29.741 2.747 -0.360 1.00 38.50 188 HIS A C 1
ATOM 1494 O O . HIS A 1 188 ? -28.745 2.570 -1.053 1.00 38.50 188 HIS A O 1
ATOM 1500 N N . ASP A 1 189 ? -29.958 2.115 0.791 1.00 34.91 189 ASP A N 1
ATOM 1501 C CA . ASP A 1 189 ? -29.145 0.985 1.210 1.00 34.91 189 ASP A CA 1
ATOM 1502 C C . ASP A 1 189 ? -29.782 -0.308 0.708 1.00 34.91 189 ASP A C 1
ATOM 1504 O O . ASP A 1 189 ? -30.914 -0.675 1.050 1.00 34.91 189 ASP A O 1
ATOM 1508 N N . ASN A 1 190 ? -29.037 -0.961 -0.173 1.00 39.81 190 ASN A N 1
ATOM 1509 C CA . ASN A 1 190 ? -29.404 -2.152 -0.911 1.00 39.81 190 ASN A CA 1
ATOM 1510 C C . ASN A 1 190 ? -29.295 -3.363 0.024 1.00 39.81 190 ASN A C 1
ATOM 1512 O O . ASN A 1 190 ? -28.376 -4.178 -0.055 1.00 39.81 190 ASN A O 1
ATOM 1516 N N . ARG A 1 191 ? -30.235 -3.470 0.968 1.00 39.25 191 ARG A N 1
ATOM 1517 C CA . ARG A 1 191 ? -30.377 -4.644 1.829 1.00 39.25 191 ARG A CA 1
ATOM 1518 C C . ARG A 1 191 ? -30.949 -5.775 0.972 1.00 39.25 191 ARG A C 1
ATOM 1520 O O . ARG A 1 191 ? -32.161 -5.975 0.925 1.00 39.25 191 ARG A O 1
ATOM 1527 N N . ARG A 1 192 ? -30.066 -6.482 0.256 1.00 42.47 192 ARG A N 1
ATOM 1528 C CA . ARG A 1 192 ? -30.369 -7.717 -0.481 1.00 42.47 192 ARG A CA 1
ATOM 1529 C C . ARG A 1 192 ? -30.940 -8.742 0.495 1.00 42.47 192 ARG A C 1
ATOM 1531 O O . ARG A 1 192 ? -30.224 -9.461 1.182 1.00 42.47 192 ARG A O 1
ATOM 1538 N N . THR A 1 193 ? -32.260 -8.767 0.581 1.00 46.25 193 THR A N 1
ATOM 1539 C CA . THR A 1 193 ? -33.011 -9.869 1.162 1.00 46.25 193 THR A CA 1
ATOM 1540 C C . THR A 1 193 ? -32.811 -11.091 0.263 1.00 46.25 193 THR A C 1
ATOM 1542 O O . THR A 1 193 ? -32.774 -10.967 -0.960 1.00 46.25 193 THR A O 1
ATOM 1545 N N . ALA A 1 194 ? -32.708 -12.288 0.845 1.00 45.94 194 ALA A N 1
ATOM 1546 C CA . ALA A 1 194 ? -32.607 -13.557 0.108 1.00 45.94 194 ALA A CA 1
ATOM 1547 C C . ALA A 1 194 ? -33.777 -13.801 -0.882 1.00 45.94 194 ALA A C 1
ATOM 1549 O O . ALA A 1 194 ? -33.719 -14.688 -1.731 1.00 45.94 194 ALA A O 1
ATOM 1550 N N . ALA A 1 195 ? -34.834 -12.984 -0.812 1.00 48.06 195 ALA A N 1
ATOM 1551 C CA . ALA A 1 195 ? -35.905 -12.935 -1.800 1.00 48.06 195 ALA A CA 1
ATOM 1552 C C . ALA A 1 195 ? -35.471 -12.299 -3.141 1.00 48.06 195 ALA A C 1
ATOM 1554 O O . ALA A 1 195 ? -35.914 -12.763 -4.186 1.00 48.06 195 ALA A O 1
ATOM 1555 N N . GLY A 1 196 ? -34.575 -11.302 -3.135 1.00 44.66 196 GLY A N 1
ATOM 1556 C CA . GLY A 1 196 ? -34.135 -10.581 -4.342 1.00 44.66 196 GLY A CA 1
ATOM 1557 C C . GLY A 1 196 ? -33.105 -11.327 -5.199 1.00 44.66 196 GLY A C 1
ATOM 1558 O O . GLY A 1 196 ? -33.047 -11.139 -6.408 1.00 44.66 196 GLY A O 1
ATOM 1559 N N . GLN A 1 197 ? -32.327 -12.239 -4.607 1.00 52.06 197 GLN A N 1
ATOM 1560 C CA . GLN A 1 197 ? -31.432 -13.108 -5.385 1.00 52.06 197 GLN A CA 1
ATOM 1561 C C . GLN A 1 197 ? -32.211 -14.173 -6.172 1.00 52.06 197 GLN A C 1
ATOM 1563 O O . GLN A 1 197 ? -31.815 -14.544 -7.271 1.00 52.06 197 GLN A O 1
ATOM 1568 N N . ASN A 1 198 ? -33.356 -14.632 -5.654 1.00 58.25 198 ASN A N 1
ATOM 1569 C CA . ASN A 1 198 ? -34.203 -15.596 -6.360 1.00 58.25 198 ASN A CA 1
ATOM 1570 C C . ASN A 1 198 ? -34.948 -14.976 -7.551 1.00 58.25 198 ASN A C 1
ATOM 1572 O O . ASN A 1 198 ? -35.261 -15.690 -8.502 1.00 58.25 198 ASN A O 1
ATOM 1576 N N . THR A 1 199 ? -35.224 -13.669 -7.523 1.00 66.00 199 THR A N 1
ATOM 1577 C CA . THR A 1 199 ? -35.820 -12.965 -8.667 1.00 66.00 199 THR A CA 1
ATOM 1578 C C . THR A 1 199 ? -34.793 -12.728 -9.769 1.00 66.00 199 THR A C 1
ATOM 1580 O O . THR A 1 199 ? -35.086 -13.049 -10.911 1.00 66.00 199 THR A O 1
ATOM 1583 N N . GLU A 1 200 ? -33.563 -12.312 -9.435 1.00 70.19 200 GLU A N 1
ATOM 1584 C CA . GLU A 1 200 ? -32.481 -12.176 -10.430 1.00 70.19 200 GLU A CA 1
ATOM 1585 C C . GLU A 1 200 ? -32.154 -13.522 -11.107 1.00 70.19 200 GLU A C 1
ATOM 1587 O O . GLU A 1 200 ? -31.971 -13.579 -12.321 1.00 70.19 200 GLU A O 1
ATOM 1592 N N . VAL A 1 201 ? -32.142 -14.632 -10.356 1.00 71.75 201 VAL A N 1
ATOM 1593 C CA . VAL A 1 201 ? -31.917 -15.972 -10.933 1.00 71.75 201 VAL A CA 1
ATOM 1594 C C . VAL A 1 201 ? -33.082 -16.416 -11.827 1.00 71.75 201 VAL A C 1
ATOM 1596 O O . VAL A 1 201 ? -32.840 -17.052 -12.852 1.00 71.75 201 VAL A O 1
ATOM 1599 N N . ARG A 1 202 ? -34.332 -16.072 -11.487 1.00 79.00 202 ARG A N 1
ATOM 1600 C CA . ARG A 1 202 ? -35.495 -16.364 -12.345 1.00 79.00 202 ARG A CA 1
ATOM 1601 C C . ARG A 1 202 ? -35.490 -15.539 -13.627 1.00 79.00 202 ARG A C 1
ATOM 1603 O O . ARG A 1 202 ? -35.726 -16.110 -14.688 1.00 79.00 202 ARG A O 1
ATOM 1610 N N . ASP A 1 203 ? -35.165 -14.254 -13.542 1.00 80.81 203 ASP A N 1
ATOM 1611 C CA . ASP A 1 203 ? -35.082 -13.376 -14.713 1.00 80.81 203 ASP A CA 1
ATOM 1612 C C . ASP A 1 203 ? -33.964 -13.835 -15.663 1.00 80.81 203 ASP A C 1
ATOM 1614 O O . ASP A 1 203 ? -34.169 -13.913 -16.875 1.00 80.81 203 ASP A O 1
ATOM 1618 N N . LEU A 1 204 ? -32.809 -14.247 -15.123 1.00 77.06 204 LEU A N 1
ATOM 1619 C CA . LEU A 1 204 ? -31.722 -14.827 -15.920 1.00 77.06 204 LEU A CA 1
ATOM 1620 C C . LEU A 1 204 ? -32.109 -16.170 -16.557 1.00 77.06 204 LEU A C 1
ATOM 1622 O O . LEU A 1 204 ? -31.769 -16.422 -17.713 1.00 77.06 204 LEU A O 1
ATOM 1626 N N . GLN A 1 205 ? -32.841 -17.032 -15.843 1.00 79.81 205 GLN A N 1
ATOM 1627 C CA . GLN A 1 205 ? -33.367 -18.277 -16.418 1.00 79.81 205 GLN A CA 1
ATOM 1628 C C . GLN A 1 205 ? -34.352 -18.006 -17.561 1.00 79.81 205 GLN A C 1
ATOM 1630 O O . GLN A 1 205 ? -34.293 -18.690 -18.583 1.00 79.81 205 GLN A O 1
ATOM 1635 N N . GLN A 1 206 ? -35.207 -16.992 -17.419 1.00 85.94 206 GLN A N 1
ATOM 1636 C CA . GLN A 1 206 ? -36.174 -16.615 -18.446 1.00 85.94 206 GLN A CA 1
ATOM 1637 C C . GLN A 1 206 ? -35.482 -16.069 -19.704 1.00 85.94 206 GLN A C 1
ATOM 1639 O O . GLN A 1 206 ? -35.806 -16.505 -20.807 1.00 85.94 206 GLN A O 1
ATOM 1644 N N . GLN A 1 207 ? -34.467 -15.211 -19.551 1.00 81.31 207 GLN A N 1
ATOM 1645 C CA . GLN A 1 207 ? -33.690 -14.690 -20.685 1.00 81.31 207 GLN A CA 1
ATOM 1646 C C . GLN A 1 207 ? -32.941 -15.789 -21.452 1.00 81.31 207 GLN A C 1
ATOM 1648 O O . GLN A 1 207 ? -32.889 -15.765 -22.681 1.00 81.31 207 GLN A O 1
ATOM 1653 N N . ILE A 1 208 ? -32.384 -16.786 -20.754 1.00 81.81 208 ILE A N 1
ATOM 1654 C CA . ILE A 1 208 ? -31.722 -17.929 -21.408 1.00 81.81 208 ILE A CA 1
ATOM 1655 C C . ILE A 1 208 ? -32.729 -18.757 -22.214 1.00 81.81 208 ILE A C 1
ATOM 1657 O O . ILE A 1 208 ? -32.409 -19.236 -23.305 1.00 81.81 208 ILE A O 1
ATOM 1661 N N . GLN A 1 209 ? -33.944 -18.923 -21.696 1.00 82.38 209 GLN A N 1
ATOM 1662 C CA . GLN A 1 209 ? -34.991 -19.680 -22.371 1.00 82.38 209 GLN A CA 1
ATOM 1663 C C . GLN A 1 209 ? -35.466 -18.963 -23.644 1.00 82.38 209 GLN A C 1
ATOM 1665 O O . GLN A 1 209 ? -35.566 -19.593 -24.696 1.00 82.38 209 GLN A O 1
ATOM 1670 N N . GLU A 1 210 ? -35.631 -17.642 -23.581 1.00 85.75 210 GLU A N 1
ATOM 1671 C CA . GLU A 1 210 ? -35.992 -16.796 -24.725 1.00 85.75 210 GLU A CA 1
ATOM 1672 C C . GLU A 1 210 ? -34.901 -16.799 -25.816 1.00 85.75 210 GLU A C 1
ATOM 1674 O O . GLU A 1 210 ? -35.189 -16.965 -27.005 1.00 85.75 210 GLU A O 1
ATOM 1679 N N . LEU A 1 211 ? -33.622 -16.739 -25.423 1.00 77.81 211 LEU A N 1
ATOM 1680 C CA . LEU A 1 211 ? -32.493 -16.887 -26.352 1.00 77.81 211 LEU A CA 1
ATOM 1681 C C . LEU A 1 211 ? -32.453 -18.275 -27.010 1.00 77.81 211 LEU A C 1
ATOM 1683 O O . LEU A 1 211 ? -32.141 -18.391 -28.197 1.00 77.81 211 LEU A O 1
ATOM 1687 N N . SER A 1 212 ? -32.791 -19.333 -26.269 1.00 82.88 212 SER A N 1
ATOM 1688 C CA . SER A 1 212 ? -32.845 -20.696 -26.808 1.00 82.88 212 SER A CA 1
ATOM 1689 C C . SER A 1 212 ? -33.932 -20.845 -27.879 1.00 82.88 212 SER A C 1
ATOM 1691 O O . SER A 1 212 ? -33.696 -21.458 -28.927 1.00 82.88 212 SER A O 1
ATOM 1693 N N . GLU A 1 213 ? -35.098 -20.231 -27.664 1.00 83.56 213 GLU A N 1
ATOM 1694 C CA . GLU A 1 213 ? -36.186 -20.208 -28.646 1.00 83.56 213 GLU A CA 1
ATOM 1695 C C . GLU A 1 213 ? -35.816 -19.406 -29.900 1.00 83.56 213 GLU A C 1
ATOM 1697 O O . GLU A 1 213 ? -36.038 -19.882 -31.018 1.00 83.56 213 GLU A O 1
ATOM 1702 N N . LEU A 1 214 ? -35.157 -18.251 -29.761 1.00 80.62 214 LEU A N 1
ATOM 1703 C CA . LEU A 1 214 ? -34.683 -17.463 -30.907 1.00 80.62 214 LEU A CA 1
ATOM 1704 C C . LEU A 1 214 ? -33.683 -18.236 -31.780 1.00 80.62 214 LEU A C 1
ATOM 1706 O O . LEU A 1 214 ? -33.808 -18.238 -33.009 1.00 80.62 214 LEU A O 1
ATOM 1710 N N . VAL A 1 215 ? -32.734 -18.954 -31.170 1.00 80.69 215 VAL A N 1
ATOM 1711 C CA . VAL A 1 215 ? -31.767 -19.794 -31.900 1.00 80.69 215 VAL A CA 1
ATOM 1712 C C . VAL A 1 215 ? -32.469 -20.940 -32.633 1.00 80.69 215 VAL A C 1
ATOM 1714 O O . VAL A 1 215 ? -32.109 -21.268 -33.769 1.00 80.69 215 VAL A O 1
ATOM 1717 N N . LYS A 1 216 ? -33.497 -21.538 -32.023 1.00 81.50 216 LYS A N 1
ATOM 1718 C CA . LYS A 1 216 ? -34.297 -22.590 -32.659 1.00 81.50 216 LYS A CA 1
ATOM 1719 C C . LYS A 1 216 ? -35.079 -22.052 -33.862 1.00 81.50 216 LYS A C 1
ATOM 1721 O O . LYS A 1 216 ? -35.018 -22.648 -34.936 1.00 81.50 216 LYS A O 1
ATOM 1726 N N . THR A 1 217 ? -35.697 -20.882 -33.719 1.00 77.38 217 THR A N 1
ATOM 1727 C CA . THR A 1 217 ? -36.459 -20.218 -34.791 1.00 77.38 217 THR A CA 1
ATOM 1728 C C . THR A 1 217 ? -35.553 -19.814 -35.962 1.00 77.38 217 THR A C 1
ATOM 1730 O O . THR A 1 217 ? -35.900 -20.011 -37.126 1.00 77.38 217 THR A O 1
ATOM 1733 N N . GLN A 1 218 ? -34.334 -19.330 -35.684 1.00 76.62 218 GLN A N 1
ATOM 1734 C CA . GLN A 1 218 ? -33.333 -19.046 -36.723 1.00 76.62 218 GLN A CA 1
ATOM 1735 C C . GLN A 1 218 ? -32.895 -20.299 -37.492 1.00 76.62 218 GLN A C 1
ATOM 1737 O O . GLN A 1 218 ? -32.599 -20.220 -38.687 1.00 76.62 218 GLN A O 1
ATOM 1742 N N . LYS A 1 219 ? -32.826 -21.452 -36.818 1.00 73.31 219 LYS A N 1
ATOM 1743 C CA . LYS A 1 219 ? -32.468 -22.730 -37.442 1.00 73.31 219 LYS A CA 1
ATOM 1744 C C . LYS A 1 219 ? -33.573 -23.224 -38.379 1.00 73.31 219 LYS A C 1
ATOM 1746 O O . LYS A 1 219 ? -33.261 -23.707 -39.464 1.00 73.31 219 LYS A O 1
ATOM 1751 N N . GLU A 1 220 ? -34.834 -23.061 -37.987 1.00 73.62 220 GLU A N 1
ATOM 1752 C CA . GLU A 1 220 ? -35.998 -23.419 -38.808 1.00 73.62 220 GLU A CA 1
ATOM 1753 C C . GLU A 1 220 ? -36.105 -22.509 -40.048 1.00 73.62 220 GLU A C 1
ATOM 1755 O O . GLU A 1 220 ? -36.226 -23.010 -41.163 1.00 73.62 220 GLU A O 1
ATOM 1760 N N . LEU A 1 221 ? -35.873 -21.197 -39.906 1.00 66.06 221 LEU A N 1
ATOM 1761 C CA . LEU A 1 221 ? -35.845 -20.242 -41.031 1.00 66.06 221 LEU A CA 1
ATOM 1762 C C . LEU A 1 221 ? -34.711 -20.480 -42.047 1.00 66.06 221 LEU A C 1
ATOM 1764 O O . LEU A 1 221 ? -34.819 -20.059 -43.200 1.00 66.06 221 LEU A O 1
ATOM 1768 N N . LYS A 1 222 ? -33.616 -21.139 -41.646 1.00 61.50 222 LYS A N 1
ATOM 1769 C CA . LYS A 1 222 ? -32.508 -21.508 -42.547 1.00 61.50 222 LYS A CA 1
ATOM 1770 C C . LYS A 1 222 ? -32.683 -22.888 -43.194 1.00 61.50 222 LYS A C 1
ATOM 1772 O O . LYS A 1 222 ? -31.956 -23.187 -44.136 1.00 61.50 222 LYS A O 1
ATOM 1777 N N . SER A 1 223 ? -33.635 -23.703 -42.733 1.00 53.59 223 SER A N 1
ATOM 1778 C CA . SER A 1 223 ? -33.896 -25.041 -43.283 1.00 53.59 223 SER A CA 1
ATOM 1779 C C . SER A 1 223 ? -34.716 -25.022 -44.583 1.00 53.59 223 SER A C 1
ATOM 1781 O O . SER A 1 223 ? -34.640 -25.983 -45.341 1.00 53.59 223 SER A O 1
ATOM 1783 N N . ASP A 1 224 ? -35.438 -23.932 -44.876 1.00 52.72 224 ASP A N 1
ATOM 1784 C CA . ASP A 1 224 ? -36.359 -23.840 -46.027 1.00 52.72 224 ASP A CA 1
ATOM 1785 C C . ASP A 1 224 ? -35.804 -23.081 -47.249 1.00 52.72 224 ASP A C 1
ATOM 1787 O O . ASP A 1 224 ? -36.513 -22.854 -48.229 1.00 52.72 224 ASP A O 1
ATOM 1791 N N . LYS A 1 225 ? -34.518 -22.708 -47.253 1.00 52.97 225 LYS A N 1
ATOM 1792 C CA . LYS A 1 225 ? -33.852 -22.148 -48.444 1.00 52.97 225 LYS A CA 1
ATOM 1793 C C . LYS A 1 225 ? -32.769 -23.088 -48.958 1.00 52.97 225 LYS A C 1
ATOM 1795 O O . LYS A 1 225 ? -31.579 -22.884 -48.741 1.00 52.97 225 LYS A O 1
ATOM 1800 N N . SER A 1 226 ? -33.201 -24.108 -49.694 1.00 44.66 226 SER A N 1
ATOM 1801 C CA . SER A 1 226 ? -32.343 -24.879 -50.590 1.00 44.66 226 SER A CA 1
ATOM 1802 C C . SER A 1 226 ? -31.930 -24.018 -51.794 1.00 44.66 226 SER A C 1
ATOM 1804 O O . SER A 1 226 ? -32.662 -23.927 -52.778 1.00 44.66 226 SER A O 1
ATOM 1806 N N . SER A 1 227 ? -30.760 -23.387 -51.729 1.00 45.28 227 SER A N 1
ATOM 1807 C CA . SER A 1 227 ? -29.967 -23.066 -52.923 1.00 45.28 227 SER A CA 1
ATOM 1808 C C . SER A 1 227 ? -28.482 -22.979 -52.543 1.00 45.28 227 SER A C 1
ATOM 1810 O O . SER A 1 227 ? -28.175 -22.429 -51.482 1.00 45.28 227 SER A O 1
ATOM 1812 N N . PRO A 1 228 ? -27.555 -23.558 -53.327 1.00 49.84 228 PRO A N 1
ATOM 1813 C CA . PRO A 1 228 ? -26.189 -23.785 -52.883 1.00 49.84 228 PRO A CA 1
ATOM 1814 C C . PRO A 1 228 ? -25.292 -22.609 -53.272 1.00 49.84 228 PRO A C 1
ATOM 1816 O O . PRO A 1 228 ? -24.833 -22.542 -54.405 1.00 49.84 228 PRO A O 1
ATOM 1819 N N . GLU A 1 229 ? -24.984 -21.714 -52.333 1.00 41.50 229 GLU A N 1
ATOM 1820 C CA . GLU A 1 229 ? -23.851 -20.793 -52.492 1.00 41.50 229 GLU A CA 1
ATOM 1821 C C . GLU A 1 229 ? -23.220 -20.428 -51.129 1.00 41.50 229 GLU A C 1
ATOM 1823 O O . GLU A 1 229 ? -23.855 -19.841 -50.260 1.00 41.50 229 GLU A O 1
ATOM 1828 N N . ALA A 1 230 ? -21.970 -20.886 -50.960 1.00 55.97 230 ALA A N 1
ATOM 1829 C CA . ALA A 1 230 ? -20.905 -20.545 -49.999 1.00 55.97 230 ALA A CA 1
ATOM 1830 C C . ALA A 1 230 ? -21.252 -20.053 -48.560 1.00 55.97 230 ALA A C 1
ATOM 1832 O O . ALA A 1 230 ? -21.666 -18.909 -48.376 1.00 55.97 230 ALA A O 1
ATOM 1833 N N . PRO A 1 231 ? -20.918 -20.825 -47.496 1.00 52.31 231 PRO A N 1
ATOM 1834 C CA . PRO A 1 231 ? -21.040 -20.384 -46.105 1.00 52.31 231 PRO A CA 1
ATOM 1835 C C . PRO A 1 231 ? -19.667 -20.165 -45.442 1.00 52.31 231 PRO A C 1
ATOM 1837 O O . PRO A 1 231 ? -18.953 -21.131 -45.188 1.00 52.31 231 PRO A O 1
ATOM 1840 N N . THR A 1 232 ? -19.298 -18.931 -45.077 1.00 56.91 232 THR A N 1
ATOM 1841 C CA . THR A 1 232 ? -18.084 -18.716 -44.246 1.00 56.91 232 THR A CA 1
ATOM 1842 C C . THR A 1 232 ? -18.204 -17.716 -43.094 1.00 56.91 232 THR A C 1
ATOM 1844 O O . THR A 1 232 ? -17.390 -17.798 -42.184 1.00 56.91 232 THR A O 1
ATOM 1847 N N . ALA A 1 233 ? -19.226 -16.855 -43.019 1.00 56.44 233 ALA A N 1
ATOM 1848 C CA . ALA A 1 233 ? -19.350 -15.905 -41.896 1.00 56.44 233 ALA A CA 1
ATOM 1849 C C . ALA A 1 233 ? -20.416 -16.314 -40.857 1.00 56.44 233 ALA A C 1
ATOM 1851 O O . ALA A 1 233 ? -20.126 -16.462 -39.673 1.00 56.44 233 ALA A O 1
ATOM 1852 N N . ALA A 1 234 ? -21.641 -16.616 -41.298 1.00 56.00 234 ALA A N 1
ATOM 1853 C CA . ALA A 1 234 ? -22.773 -16.829 -40.387 1.00 56.00 234 ALA A CA 1
ATOM 1854 C C . ALA A 1 234 ? -22.735 -18.152 -39.590 1.00 56.00 234 ALA A C 1
ATOM 1856 O O . ALA A 1 234 ? -23.487 -18.316 -38.633 1.00 56.00 234 ALA A O 1
ATOM 1857 N N . SER A 1 235 ? -21.895 -19.119 -39.981 1.00 60.59 235 SER A N 1
ATOM 1858 C CA . SER A 1 235 ? -21.715 -20.365 -39.216 1.00 60.59 235 SER A CA 1
ATOM 1859 C C . SER A 1 235 ? -20.755 -20.190 -38.036 1.00 60.59 235 SER A C 1
ATOM 1861 O O . SER A 1 235 ? -20.863 -20.940 -37.067 1.00 60.59 235 SER A O 1
ATOM 1863 N N . SER A 1 236 ? -19.845 -19.210 -38.107 1.00 68.06 236 SER A N 1
ATOM 1864 C CA . SER A 1 236 ? -18.904 -18.899 -37.026 1.00 68.06 236 SER A CA 1
ATOM 1865 C C . SER A 1 236 ? -19.632 -18.245 -35.852 1.00 68.06 236 SER A C 1
ATOM 1867 O O . SER A 1 236 ? -19.504 -18.704 -34.722 1.00 68.06 236 SER A O 1
ATOM 1869 N N . GLU A 1 237 ? -20.495 -17.263 -36.128 1.00 71.06 237 GLU A N 1
ATOM 1870 C CA . GLU A 1 237 ? -21.273 -16.550 -35.100 1.00 71.06 237 GLU A CA 1
ATOM 1871 C C . GLU A 1 237 ? -22.243 -17.474 -34.345 1.00 71.06 237 GLU A C 1
ATOM 1873 O O . GLU A 1 237 ? -22.425 -17.353 -33.136 1.00 71.06 237 GLU A O 1
ATOM 1878 N N . ILE A 1 238 ? -22.838 -18.454 -35.035 1.00 70.38 238 ILE A N 1
ATOM 1879 C CA . ILE A 1 238 ? -23.717 -19.449 -34.396 1.00 70.38 238 ILE A CA 1
ATOM 1880 C C . ILE A 1 238 ? -22.914 -20.412 -33.511 1.00 70.38 238 ILE A C 1
ATOM 1882 O O . ILE A 1 238 ? -23.429 -20.871 -32.491 1.00 70.38 238 ILE A O 1
ATOM 1886 N N . SER A 1 239 ? -21.674 -20.740 -33.888 1.00 74.81 239 SER A N 1
ATOM 1887 C CA . SER A 1 239 ? -20.793 -21.561 -33.050 1.00 74.81 239 SER A CA 1
ATOM 1888 C C . SER A 1 239 ? -20.394 -20.807 -31.783 1.00 74.81 239 SER A C 1
ATOM 1890 O O . SER A 1 239 ? -20.506 -21.350 -30.689 1.00 74.81 239 SER A O 1
ATOM 1892 N N . GLU A 1 240 ? -20.034 -19.532 -31.921 1.00 80.44 240 GLU A N 1
ATOM 1893 C CA . GLU A 1 240 ? -19.627 -18.681 -30.803 1.00 80.44 240 GLU A CA 1
ATOM 1894 C C . GLU A 1 240 ? -20.774 -18.447 -29.804 1.00 80.44 240 GLU A C 1
ATOM 1896 O O . GLU A 1 240 ? -20.580 -18.559 -28.592 1.00 80.44 240 GLU A O 1
ATOM 1901 N N . MET A 1 241 ? -22.006 -18.245 -30.288 1.00 75.94 241 MET A N 1
ATOM 1902 C CA . MET A 1 241 ? -23.188 -18.164 -29.417 1.00 75.94 241 MET A CA 1
ATOM 1903 C C . MET A 1 241 ? -23.463 -19.466 -28.651 1.00 75.94 241 MET A C 1
ATOM 1905 O O . MET A 1 241 ? -23.880 -19.419 -27.493 1.00 75.94 241 MET A O 1
ATOM 1909 N N . LYS A 1 242 ? -23.229 -20.637 -29.257 1.00 77.06 242 LYS A N 1
ATOM 1910 C CA . LYS A 1 242 ? -23.403 -21.923 -28.560 1.00 77.06 242 LYS A CA 1
ATOM 1911 C C . LYS A 1 242 ? -22.398 -22.091 -27.428 1.00 77.06 242 LYS A C 1
ATOM 1913 O O . LYS A 1 242 ? -22.794 -22.509 -26.338 1.00 77.06 242 LYS A O 1
ATOM 1918 N N . ASP A 1 243 ? -21.147 -21.712 -27.663 1.00 79.38 243 ASP A N 1
ATOM 1919 C CA . ASP A 1 243 ? -20.094 -21.787 -26.650 1.00 79.38 243 ASP A CA 1
ATOM 1920 C C . ASP A 1 243 ? -20.389 -20.841 -25.473 1.00 79.38 243 ASP A C 1
ATOM 1922 O O . ASP A 1 243 ? -20.222 -21.217 -24.306 1.00 79.38 243 ASP A O 1
ATOM 1926 N N . GLN A 1 244 ? -20.935 -19.649 -25.744 1.00 81.00 244 GLN A N 1
ATOM 1927 C CA . GLN A 1 244 ? -21.381 -18.719 -24.699 1.00 81.00 244 GLN A CA 1
ATOM 1928 C C . GLN A 1 244 ? -22.550 -19.279 -23.873 1.00 81.00 244 GLN A C 1
ATOM 1930 O O . GLN A 1 244 ? -22.499 -19.245 -22.640 1.00 81.00 244 GLN A O 1
ATOM 1935 N N . ILE A 1 245 ? -23.571 -19.859 -24.516 1.00 79.81 245 ILE A N 1
ATOM 1936 C CA . ILE A 1 245 ? -24.711 -20.485 -23.817 1.00 79.81 245 ILE A CA 1
ATOM 1937 C C . ILE A 1 245 ? -24.238 -21.648 -22.935 1.00 79.81 245 ILE A C 1
ATOM 1939 O O . ILE A 1 245 ? -24.681 -21.791 -21.790 1.00 79.81 245 ILE A O 1
ATOM 1943 N N . GLN A 1 246 ? -23.308 -22.466 -23.428 1.00 79.44 246 GLN A N 1
ATOM 1944 C CA . GLN A 1 246 ? -22.779 -23.602 -22.677 1.00 79.44 246 GLN A CA 1
ATOM 1945 C C . GLN A 1 246 ? -21.939 -23.149 -21.472 1.00 79.44 246 GLN A C 1
ATOM 1947 O O . GLN A 1 246 ? -22.066 -23.713 -20.381 1.00 79.44 246 GLN A O 1
ATOM 1952 N N . THR A 1 247 ? -21.169 -22.069 -21.629 1.00 83.88 247 THR A N 1
ATOM 1953 C CA . THR A 1 247 ? -20.401 -21.444 -20.540 1.00 83.88 247 THR A CA 1
ATOM 1954 C C . THR A 1 247 ? -21.321 -20.892 -19.446 1.00 83.88 247 THR A C 1
ATOM 1956 O O . THR A 1 247 ? -21.120 -21.183 -18.263 1.00 83.88 247 THR A O 1
ATOM 1959 N N . LEU A 1 248 ? -22.382 -20.170 -19.824 1.00 78.00 248 LEU A N 1
ATOM 1960 C CA . LEU A 1 248 ? -23.377 -19.639 -18.882 1.00 78.00 248 LEU A CA 1
ATOM 1961 C C . LEU A 1 248 ? -24.121 -20.757 -18.136 1.00 78.00 248 LEU A C 1
ATOM 1963 O O . LEU A 1 248 ? -24.325 -20.670 -16.923 1.00 78.00 248 LEU A O 1
ATOM 1967 N N . THR A 1 249 ? -24.455 -21.847 -18.830 1.00 80.62 249 THR A N 1
ATOM 1968 C CA . THR A 1 249 ? -25.121 -23.017 -18.231 1.00 80.62 249 THR A CA 1
ATOM 1969 C C . THR A 1 249 ? -24.229 -23.713 -17.192 1.00 80.62 249 THR A C 1
ATOM 1971 O O . THR A 1 249 ? -24.702 -24.124 -16.125 1.00 80.62 249 THR A O 1
ATOM 1974 N N . SER A 1 250 ? -22.922 -23.804 -17.460 1.00 77.81 250 SER A N 1
ATOM 1975 C CA . SER A 1 250 ? -21.947 -24.367 -16.517 1.00 77.81 250 SER A CA 1
ATOM 1976 C C . SER A 1 250 ? -21.786 -23.498 -15.263 1.00 77.81 250 SER A C 1
ATOM 1978 O O . SER A 1 250 ? -21.735 -24.023 -14.148 1.00 77.81 250 SER A O 1
ATOM 1980 N N . LEU A 1 251 ? -21.758 -22.170 -15.419 1.00 78.75 251 LEU A N 1
ATOM 1981 C CA . LEU A 1 251 ? -21.677 -21.215 -14.306 1.00 78.75 251 LEU A CA 1
ATOM 1982 C C . LEU A 1 251 ? -22.894 -21.313 -13.377 1.00 78.75 251 LEU A C 1
ATOM 1984 O O . LEU A 1 251 ? -22.730 -21.467 -12.165 1.00 78.75 251 LEU A O 1
ATOM 1988 N N . LEU A 1 252 ? -24.106 -21.335 -13.936 1.00 73.38 252 LEU A N 1
ATOM 1989 C CA . LEU A 1 252 ? -25.344 -21.498 -13.164 1.00 73.38 252 LEU A CA 1
ATOM 1990 C C . LEU A 1 252 ? -25.387 -22.824 -12.392 1.00 73.38 252 LEU A C 1
ATOM 1992 O O . LEU A 1 252 ? -25.791 -22.854 -11.228 1.00 73.38 252 LEU A O 1
ATOM 1996 N N . SER A 1 253 ? -24.911 -23.910 -13.006 1.00 76.00 253 SER A N 1
ATOM 1997 C CA . SER A 1 253 ? -24.834 -25.219 -12.346 1.00 76.00 253 SER A CA 1
ATOM 1998 C C . SER A 1 253 ? -23.874 -25.202 -11.152 1.00 76.00 253 SER A C 1
ATOM 2000 O O . SER A 1 253 ? -24.174 -25.797 -10.119 1.00 76.00 253 SER A O 1
ATOM 2002 N N . SER A 1 254 ? -22.758 -24.472 -11.250 1.00 73.50 254 SER A N 1
ATOM 2003 C CA . SER A 1 254 ? -21.794 -24.337 -10.148 1.00 73.50 254 SER A CA 1
ATOM 2004 C C . SER A 1 254 ? -22.327 -23.504 -8.974 1.00 73.50 254 SER A C 1
ATOM 2006 O O . SER A 1 254 ? -22.064 -23.833 -7.817 1.00 73.50 254 SER A O 1
ATOM 2008 N N . MET A 1 255 ? -23.151 -22.488 -9.250 1.00 68.50 255 MET A N 1
ATOM 2009 C CA . MET A 1 255 ? -23.766 -21.646 -8.219 1.00 68.50 255 MET A CA 1
ATOM 2010 C C . MET A 1 255 ? -24.850 -22.378 -7.417 1.00 68.50 255 MET A C 1
ATOM 2012 O O . MET A 1 255 ? -25.023 -22.118 -6.227 1.00 68.50 255 MET A O 1
ATOM 2016 N N . ASN A 1 256 ? -25.565 -23.326 -8.030 1.00 57.66 256 ASN A N 1
ATOM 2017 C CA . ASN A 1 256 ? -26.681 -24.015 -7.373 1.00 57.66 256 ASN A CA 1
ATOM 2018 C C . ASN A 1 256 ? -26.233 -25.118 -6.385 1.00 57.66 256 ASN A C 1
ATOM 2020 O O . ASN A 1 256 ? -27.016 -25.568 -5.551 1.00 57.66 256 ASN A O 1
ATOM 2024 N N . VAL A 1 257 ? -24.961 -25.539 -6.428 1.00 54.94 257 VAL A N 1
ATOM 2025 C CA . VAL A 1 257 ? -24.406 -26.574 -5.529 1.00 54.94 257 VAL A CA 1
ATOM 2026 C C . VAL A 1 257 ? -24.061 -26.019 -4.136 1.00 54.94 257 VAL A C 1
ATOM 2028 O O . VAL A 1 257 ? -24.031 -26.776 -3.166 1.00 54.94 257 VAL A O 1
ATOM 2031 N N . GLN A 1 258 ? -23.871 -24.703 -3.984 1.00 47.00 258 GLN A N 1
ATOM 2032 C CA . GLN A 1 258 ? -23.475 -24.095 -2.703 1.00 47.00 258 GLN A CA 1
ATOM 2033 C C . GLN A 1 258 ? -24.632 -23.830 -1.720 1.00 47.00 258 GLN A C 1
ATOM 2035 O O . GLN A 1 258 ? -24.371 -23.575 -0.548 1.00 47.00 258 GLN A O 1
ATOM 2040 N N . ASN A 1 259 ? -25.900 -24.003 -2.119 1.00 44.53 259 ASN A N 1
ATOM 2041 C CA . ASN A 1 259 ? -27.074 -23.815 -1.243 1.00 44.53 259 ASN A CA 1
ATOM 2042 C C . ASN A 1 259 ? -27.588 -25.126 -0.597 1.00 44.53 259 ASN A C 1
ATOM 2044 O O . ASN A 1 259 ? -28.782 -25.387 -0.483 1.00 44.53 259 ASN A O 1
ATOM 2048 N N . LYS A 1 260 ? -26.623 -25.936 -0.156 1.00 39.47 260 LYS A N 1
ATOM 2049 C CA . LYS A 1 260 ? -26.621 -26.928 0.930 1.00 39.47 260 LYS A CA 1
ATOM 2050 C C . LYS A 1 260 ? -26.845 -26.444 2.379 1.00 39.47 260 LYS A C 1
ATOM 2052 O O . LYS A 1 260 ? -25.811 -26.167 2.984 1.00 39.47 260 LYS A O 1
ATOM 2057 N N . PRO A 1 261 ? -28.032 -26.330 3.015 1.00 40.62 261 PRO A N 1
ATOM 2058 C CA . PRO A 1 261 ? -28.053 -25.933 4.426 1.00 40.62 261 PRO A CA 1
ATOM 2059 C C . PRO A 1 261 ? -27.425 -27.041 5.285 1.00 40.62 261 PRO A C 1
ATOM 2061 O O . PRO A 1 261 ? -28.019 -28.098 5.498 1.00 40.62 261 PRO A O 1
ATOM 2064 N N . GLN A 1 262 ? -26.191 -26.817 5.745 1.00 40.47 262 GLN A N 1
ATOM 2065 C CA . GLN A 1 262 ? -25.545 -27.655 6.747 1.00 40.47 262 GLN A CA 1
ATOM 2066 C C . GLN A 1 262 ? -26.208 -27.379 8.098 1.00 40.47 262 GLN A C 1
ATOM 2068 O O . GLN A 1 262 ? -26.072 -26.297 8.662 1.00 40.47 262 GLN A O 1
ATOM 2073 N N . ALA A 1 263 ? -26.942 -28.365 8.610 1.00 43.78 263 ALA A N 1
ATOM 2074 C CA . ALA A 1 263 ? -27.467 -28.350 9.966 1.00 43.78 263 ALA A CA 1
ATOM 2075 C C . ALA A 1 263 ? -26.306 -28.509 10.961 1.00 43.78 263 ALA A C 1
ATOM 2077 O O . ALA A 1 263 ? -25.829 -29.618 11.206 1.00 43.78 263 ALA A O 1
ATOM 2078 N N . THR A 1 264 ? -25.832 -27.404 11.531 1.00 43.66 264 THR A N 1
ATOM 2079 C CA . THR A 1 264 ? -24.844 -27.418 12.610 1.00 43.66 264 THR A CA 1
ATOM 2080 C C . THR A 1 264 ? -25.550 -27.408 13.966 1.00 43.66 264 THR A C 1
ATOM 2082 O O . THR A 1 264 ? -26.032 -26.392 14.457 1.00 43.66 264 THR A O 1
ATOM 2085 N N . ASN A 1 265 ? -25.602 -28.588 14.587 1.00 46.72 265 ASN A N 1
ATOM 2086 C CA . ASN A 1 265 ? -25.866 -28.753 16.014 1.00 46.72 265 ASN A CA 1
ATOM 2087 C C . ASN A 1 265 ? -24.638 -28.277 16.802 1.00 46.72 265 ASN A C 1
ATOM 2089 O O . ASN A 1 265 ? -23.633 -28.987 16.830 1.00 46.72 265 ASN A O 1
ATOM 2093 N N . TYR A 1 266 ? -24.723 -27.136 17.492 1.00 39.88 266 TYR A N 1
ATOM 2094 C CA . TYR A 1 266 ? -23.753 -26.786 18.533 1.00 39.88 266 TYR A CA 1
ATOM 2095 C C . TYR A 1 266 ? -24.435 -26.552 19.879 1.00 39.88 266 TYR A C 1
ATOM 2097 O O . TYR A 1 266 ? -25.164 -25.589 20.105 1.00 39.88 266 TYR A O 1
ATOM 2105 N N . ARG A 1 267 ? -24.157 -27.517 20.762 1.00 35.62 267 ARG A N 1
ATOM 2106 C CA . ARG A 1 267 ? -24.401 -27.532 22.202 1.00 35.62 267 ARG A CA 1
ATOM 2107 C C . ARG A 1 267 ? -23.844 -26.279 22.874 1.00 35.62 267 ARG A C 1
ATOM 2109 O O . ARG A 1 267 ? -22.671 -25.952 22.719 1.00 35.62 267 ARG A O 1
ATOM 2116 N N . GLN A 1 268 ? -24.675 -25.685 23.722 1.00 39.38 268 GLN A N 1
ATOM 2117 C CA . GLN A 1 268 ? -24.263 -24.793 24.797 1.00 39.38 268 GLN A CA 1
ATOM 2118 C C . GLN A 1 268 ? -23.381 -25.560 25.792 1.00 39.38 268 GLN A C 1
ATOM 2120 O O . GLN A 1 268 ? -23.781 -26.615 26.275 1.00 39.38 268 GLN A O 1
ATOM 2125 N N . ASN A 1 269 ? -22.199 -25.027 26.100 1.00 39.78 269 ASN A N 1
ATOM 2126 C CA . ASN A 1 269 ? -21.463 -25.335 27.325 1.00 39.78 269 ASN A CA 1
ATOM 2127 C C . ASN A 1 269 ? -20.588 -24.131 27.691 1.00 39.78 269 ASN A C 1
ATOM 2129 O O . ASN A 1 269 ? -19.490 -23.944 27.173 1.00 39.78 269 ASN A O 1
ATOM 2133 N N . THR A 1 270 ? -21.108 -23.304 28.592 1.00 44.69 270 THR A N 1
ATOM 2134 C CA . THR A 1 270 ? -20.329 -22.354 29.393 1.00 44.69 270 THR A CA 1
ATOM 2135 C C . THR A 1 270 ? -19.497 -23.107 30.433 1.00 44.69 270 THR A C 1
ATOM 2137 O O . THR A 1 270 ? -19.950 -24.133 30.944 1.00 44.69 270 THR A O 1
ATOM 2140 N N . PRO A 1 271 ? -18.369 -22.533 30.876 1.00 49.03 271 PRO A N 1
ATOM 2141 C CA . PRO A 1 271 ? -18.332 -22.211 32.297 1.00 49.03 271 PRO A CA 1
ATOM 2142 C C . PRO A 1 271 ? -17.823 -20.793 32.574 1.00 49.03 271 PRO A C 1
ATOM 2144 O O . PRO A 1 271 ? -16.784 -20.356 32.081 1.00 49.03 271 PRO A O 1
ATOM 2147 N N . TYR A 1 272 ? -18.584 -20.105 33.425 1.00 38.09 272 TYR A N 1
ATOM 2148 C CA . TYR A 1 272 ? -18.221 -18.878 34.126 1.00 38.09 272 TYR A CA 1
ATOM 2149 C C . TYR A 1 272 ? -16.856 -19.021 34.816 1.00 38.09 272 TYR A C 1
ATOM 2151 O O . TYR A 1 272 ? -16.677 -19.902 35.659 1.00 38.09 272 TYR A O 1
ATOM 2159 N N . ARG A 1 273 ? -15.918 -18.112 34.522 1.00 44.38 273 ARG A N 1
ATOM 2160 C CA . ARG A 1 273 ? -14.703 -17.924 35.322 1.00 44.38 273 ARG A CA 1
ATOM 2161 C C . ARG A 1 273 ? -14.802 -16.593 36.057 1.00 44.38 273 ARG A C 1
ATOM 2163 O O . ARG A 1 273 ? -14.739 -15.523 35.463 1.00 44.38 273 ARG A O 1
ATOM 2170 N N . ASN A 1 274 ? -15.029 -16.717 37.357 1.00 39.22 274 ASN A N 1
ATOM 2171 C CA . ASN A 1 274 ? -15.165 -15.645 38.326 1.00 39.22 274 ASN A CA 1
ATOM 2172 C C . ASN A 1 274 ? -13.764 -15.093 38.653 1.00 39.22 274 ASN A C 1
ATOM 2174 O O . ASN A 1 274 ? -12.918 -15.851 39.129 1.00 39.22 274 ASN A O 1
ATOM 2178 N N . TYR A 1 275 ? -13.506 -13.810 38.394 1.00 43.50 275 TYR A N 1
ATOM 2179 C CA . TYR A 1 275 ? -12.286 -13.132 38.842 1.00 43.50 275 TYR A CA 1
ATOM 2180 C C . TYR A 1 275 ? -12.648 -12.104 39.914 1.00 43.50 275 TYR A C 1
ATOM 2182 O O . TYR A 1 275 ? -13.100 -11.002 39.617 1.00 43.50 275 TYR A O 1
ATOM 2190 N N . ASN A 1 276 ? -12.423 -12.492 41.170 1.00 43.97 276 ASN A N 1
ATOM 2191 C CA . ASN A 1 276 ? -12.309 -11.575 42.297 1.00 43.97 276 ASN A CA 1
ATOM 2192 C C . ASN A 1 276 ? -11.004 -10.785 42.143 1.00 43.97 276 ASN A C 1
ATOM 2194 O O . ASN A 1 276 ? -9.926 -11.362 42.287 1.00 43.97 276 ASN A O 1
ATOM 2198 N N . TYR A 1 277 ? -11.089 -9.477 41.898 1.00 42.31 277 TYR A N 1
ATOM 2199 C CA . TYR A 1 277 ? -9.966 -8.574 42.136 1.00 42.31 277 TYR A CA 1
ATOM 2200 C C . TYR A 1 277 ? -10.092 -7.975 43.534 1.00 42.31 277 TYR A C 1
ATOM 2202 O O . TYR A 1 277 ? -11.003 -7.207 43.835 1.00 42.31 277 TYR A O 1
ATOM 2210 N N . SER A 1 278 ? -9.160 -8.393 44.387 1.00 47.75 278 SER A N 1
ATOM 2211 C CA . SER A 1 278 ? -8.919 -7.853 45.717 1.00 47.75 278 SER A CA 1
ATOM 2212 C C . SER A 1 278 ? -8.391 -6.427 45.589 1.00 47.75 278 SER A C 1
ATOM 2214 O O . SER A 1 278 ? -7.335 -6.204 45.000 1.00 47.75 278 SER A O 1
ATOM 2216 N N . ALA A 1 279 ? -9.113 -5.476 46.173 1.00 48.44 279 ALA A N 1
ATOM 2217 C CA . ALA A 1 279 ? -8.566 -4.178 46.525 1.00 48.44 279 ALA A CA 1
ATOM 2218 C C . ALA A 1 279 ? -7.496 -4.378 47.607 1.00 48.44 279 ALA A C 1
ATOM 2220 O O . ALA A 1 279 ? -7.749 -5.065 48.594 1.00 48.44 279 ALA A O 1
ATOM 2221 N N . ASN A 1 280 ? -6.310 -3.811 47.403 1.00 48.50 280 ASN A N 1
ATOM 2222 C CA . ASN A 1 280 ? -5.387 -3.459 48.474 1.00 48.50 280 ASN A CA 1
ATOM 2223 C C . ASN A 1 280 ? -4.496 -2.305 48.007 1.00 48.50 280 ASN A C 1
ATOM 2225 O O . ASN A 1 280 ? -3.744 -2.429 47.043 1.00 48.50 280 ASN A O 1
ATOM 2229 N N . ASP A 1 281 ? -4.667 -1.188 48.708 1.00 44.00 281 ASP A N 1
ATOM 2230 C CA . ASP A 1 281 ? -3.669 -0.216 49.147 1.00 44.00 281 ASP A CA 1
ATOM 2231 C C . ASP A 1 281 ? -2.252 -0.312 48.564 1.00 44.00 281 ASP A C 1
ATOM 2233 O O . ASP A 1 281 ? -1.553 -1.306 48.770 1.00 44.00 281 ASP A O 1
ATOM 2237 N N . ARG A 1 282 ? -1.748 0.820 48.043 1.00 44.03 282 ARG A N 1
ATOM 2238 C CA . ARG A 1 282 ? -0.616 1.526 48.680 1.00 44.03 282 ARG A CA 1
ATOM 2239 C C . ARG A 1 282 ? -0.265 2.869 48.028 1.00 44.03 282 ARG A C 1
ATOM 2241 O O . ARG A 1 282 ? 0.111 2.948 46.869 1.00 44.03 282 ARG A O 1
ATOM 2248 N N . GLN A 1 283 ? -0.306 3.875 48.901 1.00 42.09 283 GLN A N 1
ATOM 2249 C CA . GLN A 1 283 ? 0.676 4.946 49.104 1.00 42.09 283 GLN A CA 1
ATOM 2250 C C . GLN A 1 283 ? 0.969 5.942 47.973 1.00 42.09 283 GLN A C 1
ATOM 2252 O O . GLN A 1 283 ? 1.831 5.768 47.120 1.00 42.09 283 GLN A O 1
ATOM 2257 N N . VAL A 1 284 ? 0.318 7.092 48.154 1.00 50.78 284 VAL A N 1
ATOM 2258 C CA . VAL A 1 284 ? 0.833 8.448 47.947 1.00 50.78 284 VAL A CA 1
ATOM 2259 C C . VAL A 1 284 ? 2.305 8.554 48.367 1.00 50.78 284 VAL A C 1
ATOM 2261 O O . VAL A 1 284 ? 2.610 8.417 49.549 1.00 50.78 284 VAL A O 1
ATOM 2264 N N . ASN A 1 285 ? 3.184 8.884 47.420 1.00 47.88 285 ASN A N 1
ATOM 2265 C CA . ASN A 1 285 ? 4.448 9.560 47.697 1.00 47.88 285 ASN A CA 1
ATOM 2266 C C . ASN A 1 285 ? 4.469 10.868 46.904 1.00 47.88 285 ASN A C 1
ATOM 2268 O O . ASN A 1 285 ? 4.561 10.884 45.678 1.00 47.88 285 ASN A O 1
ATOM 2272 N N . ASN A 1 286 ? 4.328 11.960 47.652 1.00 49.12 286 ASN A N 1
ATOM 2273 C CA . ASN A 1 286 ? 4.667 13.306 47.226 1.00 49.12 286 ASN A CA 1
ATOM 2274 C C . ASN A 1 286 ? 6.189 13.422 47.235 1.00 49.12 286 ASN A C 1
ATOM 2276 O O . ASN A 1 286 ? 6.758 13.443 48.320 1.00 49.12 286 ASN A O 1
ATOM 2280 N N . ASP A 1 287 ? 6.814 13.598 46.075 1.00 48.56 287 ASP A N 1
ATOM 2281 C CA . ASP A 1 287 ? 8.152 14.178 46.012 1.00 48.56 287 ASP A CA 1
ATOM 2282 C C . ASP A 1 287 ? 8.180 15.344 45.026 1.00 48.56 287 ASP A C 1
ATOM 2284 O O . ASP A 1 287 ? 8.069 15.212 43.807 1.00 48.56 287 ASP A O 1
ATOM 2288 N N . ARG A 1 288 ? 8.301 16.521 45.641 1.00 49.16 288 ARG A N 1
ATOM 2289 C CA . ARG A 1 288 ? 8.759 17.777 45.061 1.00 49.16 288 ARG A CA 1
ATOM 2290 C C . ARG A 1 288 ? 10.099 17.545 44.372 1.00 49.16 288 ARG A C 1
ATOM 2292 O O . ARG A 1 288 ? 11.008 17.054 45.027 1.00 49.16 288 ARG A O 1
ATOM 2299 N N . ASN A 1 289 ? 10.271 18.030 43.144 1.00 48.00 289 ASN A N 1
ATOM 2300 C CA . ASN A 1 289 ? 11.589 18.458 42.680 1.00 48.00 289 ASN A CA 1
ATOM 2301 C C . ASN A 1 289 ? 11.499 19.625 41.688 1.00 48.00 289 ASN A C 1
ATOM 2303 O O . ASN A 1 289 ? 10.973 19.504 40.587 1.00 48.00 289 ASN A O 1
ATOM 2307 N N . ASN A 1 290 ? 12.016 20.753 42.183 1.00 45.69 290 ASN A N 1
ATOM 2308 C CA . ASN A 1 290 ? 12.698 21.856 41.511 1.00 45.69 290 ASN A CA 1
ATOM 2309 C C . ASN A 1 290 ? 12.999 21.689 40.013 1.00 45.69 290 ASN A C 1
ATOM 2311 O O . ASN A 1 290 ? 13.750 20.795 39.628 1.00 45.69 290 ASN A O 1
ATOM 2315 N N . PHE A 1 291 ? 12.596 22.691 39.232 1.00 46.25 291 PHE A N 1
ATOM 2316 C CA . PHE A 1 291 ? 13.317 23.119 38.033 1.00 46.25 291 PHE A CA 1
ATOM 2317 C C . PHE A 1 291 ? 13.867 24.533 38.271 1.00 46.25 291 PHE A C 1
ATOM 2319 O O . PHE A 1 291 ? 13.104 25.384 38.733 1.00 46.25 291 PHE A O 1
ATOM 2326 N N . PRO A 1 292 ? 15.159 24.797 38.000 1.00 63.00 292 PRO A N 1
ATOM 2327 C CA . PRO A 1 292 ? 15.698 26.145 37.987 1.00 63.00 292 PRO A CA 1
ATOM 2328 C C . PRO A 1 292 ? 15.496 26.797 36.616 1.00 63.00 292 PRO A C 1
ATOM 2330 O O . PRO A 1 292 ? 15.618 26.149 35.575 1.00 63.00 292 PRO A O 1
ATOM 2333 N N . ASP A 1 293 ? 15.228 28.099 36.657 1.00 52.88 293 ASP A N 1
ATOM 2334 C CA . ASP A 1 293 ? 15.235 29.006 35.517 1.00 52.88 293 ASP A CA 1
ATOM 2335 C C . ASP A 1 293 ? 16.569 28.948 34.758 1.00 52.88 293 ASP A C 1
ATOM 2337 O O . ASP A 1 293 ? 17.650 28.923 35.356 1.00 52.88 293 ASP A O 1
ATOM 2341 N N . CYS A 1 294 ? 16.492 28.980 33.430 1.00 49.50 294 CYS A N 1
ATOM 2342 C CA . CYS A 1 294 ? 17.605 29.348 32.565 1.00 49.50 294 CYS A CA 1
ATOM 2343 C C . CYS A 1 294 ? 17.180 30.537 31.699 1.00 49.50 294 CYS A C 1
ATOM 2345 O O . CYS A 1 294 ? 16.093 30.542 31.122 1.00 49.50 294 CYS A O 1
ATOM 2347 N N . VAL A 1 295 ? 18.075 31.523 31.716 1.00 59.69 295 VAL A N 1
ATOM 2348 C CA . VAL A 1 295 ? 18.098 32.821 31.029 1.00 59.69 295 VAL A CA 1
ATOM 2349 C C . VAL A 1 295 ? 17.988 32.684 29.515 1.00 59.69 295 VAL A C 1
ATOM 2351 O O . VAL A 1 295 ? 18.610 31.743 28.973 1.00 59.69 295 VAL A O 1
#

Foldseek 3Di:
DDDLLDQAAAALDPPDALVVSVVSLVVNCVVVVVPDDPNAQVVSLVSNLVRYHHPRNVVVVPDDVVCSRGPVSVSVVSCVRRPPPPCPDPVNVVLVVVLQPAAADLPHDLVNSLVVLVVSCVSNVHDFVVSQVSSLVRAAPQLSVQLVVQVDPGSVSSSVSSVVCVVVVSNDNPPDPPDDDDDDDDDDDCPDDVVNVVVVVVVVVVVLVVVVVVLVVVVVVVVPDPDDDDDDDPVVVNVVVVVVSVVVVVVVVVVVVPPPPDDDDDDDDDDDDDDDDDDDDDDDDDDDDDDDDDD

Organism: Mytilus edulis (NCBI:txid6550)

Secondary structure (DSSP, 8-state):
-----PPPPB---TTS-HHHHHHHHHHHHHHTTTTSTTS-HHHHHHHHHHHB-HHHHHHHHHS-TTTTS-HHHHHHHHHHHHT---TTSHHHHHHHHHHHH----TTS-HHHHHHHHHHHHHHTT--HHHHHHHHHHTS-HHHHHHHHHT--SSHHHHHHHHHHHHHTTTT----------S-----------HHHHHHHHHHHHHHHHHHHHHHHHHHHHHHT-------SSHHHHHHHHHHHHHHHHHHHHHHHTT-------------------------------------

pLDDT: mean 76.71, std 21.02, range [34.91, 98.56]